Protein AF-A0A147HSR6-F1 (afdb_monomer)

Organism: NCBI:txid869719

Foldseek 3Di:
DDDPPLVVVLVCLLVCHDPLRPVDDDPCVVVCLVPDDPVVVVQNVCSVVSNRSVVSVVVVVVVVVVVVVVVVVVVVVVVVVVVVVVVVVVVVVVVVVVVVVVVVVVVVVVVVVVVVVVVVVVVVVVVVVVVVVVVVVVVVVVVVVVVVVVVVVVVCVVVVVVVVVVVVVVVVVVVVVVVVVVVVVVVVVVVVVVVVVVVVVVVVVVVVVVVVVVVVVVVVVVVVVVVVVVVVVVVVVVVVVVVVVVVVVVVVVD

InterPro domains:
  IPR027417 P-loop containing nucleoside triphosphate hydrolase [SSF52540] (20-239)

Solvent-accessible surface area (backbone atoms only — not comparable to full-atom values): 13728 Å² total; per-residue (Å²): 132,94,70,57,71,65,62,55,51,46,53,28,39,57,65,49,41,64,101,80,20,84,88,66,83,57,93,66,50,71,63,48,53,73,70,42,55,71,71,60,39,48,51,56,52,35,41,70,69,59,47,40,23,58,52,52,52,49,53,50,51,50,52,51,48,53,51,49,52,55,50,48,55,54,51,53,52,50,51,52,53,50,51,53,51,49,54,52,49,53,52,50,50,53,51,52,52,53,48,52,56,52,52,53,52,48,54,53,51,50,52,49,50,52,50,52,50,48,53,49,53,52,50,52,51,54,52,50,50,54,52,48,55,51,52,53,52,52,50,51,52,52,52,50,53,50,52,52,53,52,50,52,50,53,54,48,64,66,51,46,58,61,53,51,53,50,51,53,51,50,52,55,52,49,51,53,53,51,54,51,48,55,51,50,54,50,50,51,51,52,51,51,52,49,50,55,51,51,52,52,50,52,54,50,51,53,52,50,50,52,50,51,52,49,52,50,52,53,48,52,51,48,49,52,50,49,53,50,50,50,51,51,49,51,51,50,49,49,54,52,49,55,57,46,54,63,49,55,63,66,62,75,78,116

Sequence (254 aa):
RDVRARDVQILFADAATGARSPALVHQGKIGEIIQDKPEQRRRVLEDAAGAAGLHARRHEAELRLKAAETNLTRVEDVIGQLTGQMEGLKKQARQAIRYREVAAKVRKSEAMLFHLRWIGANADVNDAARTHDLAVREMADRTQHQAEAARIQAIRATELPALRDAEARAAAGLQRLTNAREMLDREEQRAKERVGELDRRLTQFAQDIAREQQQTSDADIALQRLDTEDAELKEEIKSRVEKRSGVDERVAEA

Mean predicted aligned error: 16.06 Å

pLDDT: mean 87.67, std 13.38, range [42.78, 98.62]

Secondary structure (DSSP, 8-state):
----HHHHHHHHHHTT-STT-TT---TTHHHHHHHS-HHHHHHHHHHHTT-HHHHHHHHHHHHHHHHHHHHHHHHHHHHHHHHHHHHHHHHHHHHHHHHHHHHHHHHHHHHHHHHHHHHHHHHHHHHHHHHHHHHHHHHHHHHHHHHHHHHHHHHHHHHHHHHHHHHHHHHHHHHHHHHHHHHHHHHHHHHHHHHHHHHHHHHHHHHHHHHHHHHHHHHHHHHHHHHHHHHHHHHHHHHHHHHHHHHHTTTTT-

Structure (mmCIF, N/CA/C/O backbone):
data_AF-A0A147HSR6-F1
#
_entry.id   AF-A0A147HSR6-F1
#
loop_
_atom_site.group_PDB
_atom_site.id
_atom_site.type_symbol
_atom_site.label_atom_id
_atom_site.label_alt_id
_atom_site.label_comp_id
_atom_site.label_asym_id
_atom_site.label_entity_id
_atom_site.label_seq_id
_atom_site.pdbx_PDB_ins_code
_atom_site.Cartn_x
_atom_site.Cartn_y
_atom_site.Cartn_z
_atom_site.occupancy
_atom_site.B_iso_or_equiv
_atom_site.auth_seq_id
_atom_site.auth_comp_id
_atom_site.auth_asym_id
_atom_site.auth_atom_id
_atom_site.pdbx_PDB_model_num
ATOM 1 N N . ARG A 1 1 ? 69.134 31.224 -70.462 1.00 56.09 1 ARG A N 1
ATOM 2 C CA . ARG A 1 1 ? 67.840 30.525 -70.641 1.00 56.09 1 ARG A CA 1
ATOM 3 C C . ARG A 1 1 ? 68.180 29.052 -70.676 1.00 56.09 1 ARG A C 1
ATOM 5 O O . ARG A 1 1 ? 68.924 28.665 -71.567 1.00 56.09 1 ARG A O 1
ATOM 12 N N . ASP A 1 2 ? 67.734 28.288 -69.688 1.00 73.00 2 ASP A N 1
ATOM 13 C CA . ASP A 1 2 ? 68.147 26.892 -69.564 1.00 73.00 2 ASP A CA 1
ATOM 14 C C . ASP A 1 2 ? 67.402 26.051 -70.594 1.00 73.00 2 ASP A C 1
ATOM 16 O O . ASP A 1 2 ? 66.174 26.089 -70.684 1.00 73.00 2 ASP A O 1
ATOM 20 N N . VAL A 1 3 ? 68.167 25.347 -71.421 1.00 76.44 3 VAL A N 1
ATOM 21 C CA . VAL A 1 3 ? 67.647 24.467 -72.466 1.00 76.44 3 VAL A CA 1
ATOM 22 C C . VAL A 1 3 ? 67.946 23.042 -72.038 1.00 76.44 3 VAL A C 1
ATOM 24 O O . VAL A 1 3 ? 69.049 22.741 -71.577 1.00 76.44 3 VAL A O 1
ATOM 27 N N . ARG A 1 4 ? 66.961 22.148 -72.160 1.00 81.25 4 ARG A N 1
ATOM 28 C CA . ARG A 1 4 ? 67.170 20.749 -71.788 1.00 81.25 4 ARG A CA 1
ATOM 29 C C . ARG A 1 4 ? 68.214 20.166 -72.732 1.00 81.25 4 ARG A C 1
ATOM 31 O O . ARG A 1 4 ? 68.111 20.332 -73.945 1.00 81.25 4 ARG A O 1
ATOM 38 N N . ALA A 1 5 ? 69.172 19.421 -72.187 1.00 79.06 5 ALA A N 1
ATOM 39 C CA . ALA A 1 5 ? 70.224 18.775 -72.977 1.00 79.06 5 ALA A CA 1
ATOM 40 C C . ALA A 1 5 ? 69.661 17.942 -74.148 1.00 79.06 5 ALA A C 1
ATOM 42 O O . ALA A 1 5 ? 70.271 17.864 -75.208 1.00 79.06 5 ALA A O 1
ATOM 43 N N . ARG A 1 6 ? 68.458 17.379 -73.978 1.00 74.38 6 ARG A N 1
ATOM 44 C CA . ARG A 1 6 ? 67.733 16.634 -75.016 1.00 74.38 6 ARG A CA 1
ATOM 45 C C . ARG A 1 6 ? 67.252 17.505 -76.178 1.00 74.38 6 ARG A C 1
ATOM 47 O O . ARG A 1 6 ? 67.386 17.092 -77.321 1.00 74.38 6 ARG A O 1
ATOM 54 N N . ASP A 1 7 ? 66.751 18.708 -75.902 1.00 77.69 7 ASP A N 1
ATOM 55 C CA . ASP A 1 7 ? 66.295 19.629 -76.952 1.00 77.69 7 ASP A CA 1
ATOM 56 C C . ASP A 1 7 ? 67.493 20.102 -77.802 1.00 77.69 7 ASP A C 1
ATOM 58 O O . ASP A 1 7 ? 67.392 20.221 -79.020 1.00 77.69 7 ASP A O 1
ATOM 62 N N . VAL A 1 8 ? 68.660 20.285 -77.168 1.00 80.19 8 VAL A N 1
ATOM 63 C CA . VAL A 1 8 ? 69.928 20.605 -77.849 1.00 80.19 8 VAL A CA 1
ATOM 64 C C . VAL A 1 8 ? 70.413 19.433 -78.711 1.00 80.19 8 VAL A C 1
ATOM 66 O O . VAL A 1 8 ? 70.855 19.638 -79.837 1.00 80.19 8 VAL A O 1
ATOM 69 N N . GLN A 1 9 ? 70.300 18.195 -78.222 1.00 75.81 9 GLN A N 1
ATOM 70 C CA . GLN A 1 9 ? 70.669 16.994 -78.983 1.00 75.81 9 GLN A CA 1
ATOM 71 C C . GLN A 1 9 ? 69.808 16.798 -80.239 1.00 75.81 9 GLN A C 1
ATOM 73 O O . GLN A 1 9 ? 70.344 16.433 -81.282 1.00 75.81 9 GLN A O 1
ATOM 78 N N . ILE A 1 10 ? 68.502 17.067 -80.159 1.00 75.19 10 ILE A N 1
ATOM 79 C CA . ILE A 1 10 ? 67.591 16.976 -81.312 1.00 75.19 10 ILE A CA 1
ATOM 80 C C . ILE A 1 10 ? 67.936 18.043 -82.356 1.00 75.19 10 ILE A C 1
ATOM 82 O O . ILE A 1 10 ? 68.005 17.731 -83.540 1.00 75.19 10 ILE A O 1
ATOM 86 N N . LEU A 1 11 ? 68.241 19.270 -81.920 1.00 78.69 11 LEU A N 1
ATOM 87 C CA . LEU A 1 11 ? 68.659 20.356 -82.812 1.00 78.69 11 LEU A CA 1
ATOM 88 C C . LEU A 1 11 ? 69.922 19.998 -83.613 1.00 78.69 11 LEU A C 1
ATOM 90 O O . LEU A 1 11 ? 69.987 20.245 -84.815 1.00 78.69 11 LEU A O 1
ATOM 94 N N . PHE A 1 12 ? 70.917 19.397 -82.958 1.00 76.31 12 PHE A N 1
ATOM 95 C CA . PHE A 1 12 ? 72.144 18.938 -83.613 1.00 76.31 12 PHE A CA 1
ATOM 96 C C . PHE A 1 12 ? 71.901 17.752 -84.560 1.00 76.31 12 PHE A C 1
ATOM 98 O O . PHE A 1 12 ? 72.472 17.716 -85.650 1.00 76.31 12 PHE A O 1
ATOM 105 N N . ALA A 1 13 ? 70.999 16.832 -84.199 1.00 74.62 13 ALA A N 1
ATOM 106 C CA . ALA A 1 13 ? 70.580 15.738 -85.076 1.00 74.62 13 ALA A CA 1
ATOM 107 C C . ALA A 1 13 ? 69.861 16.240 -86.344 1.00 74.62 13 ALA A C 1
ATOM 109 O O . ALA A 1 13 ? 70.106 15.713 -87.426 1.00 74.62 13 ALA A O 1
ATOM 110 N N . ASP A 1 14 ? 69.028 17.282 -86.237 1.00 72.62 14 ASP A N 1
ATOM 111 C CA . ASP A 1 14 ? 68.377 17.928 -87.389 1.00 72.62 14 ASP A CA 1
ATOM 112 C C . ASP A 1 14 ? 69.380 18.681 -88.276 1.00 72.62 14 ASP A C 1
ATOM 114 O O . ASP A 1 14 ? 69.246 18.709 -89.497 1.00 72.62 14 ASP A O 1
ATOM 118 N N . ALA A 1 15 ? 70.407 19.278 -87.669 1.00 74.06 15 ALA A N 1
ATOM 119 C CA . ALA A 1 15 ? 71.472 19.978 -88.378 1.00 74.06 15 ALA A CA 1
ATOM 120 C C . ALA A 1 15 ? 72.575 19.041 -88.915 1.00 74.06 15 ALA A C 1
ATOM 122 O O . ALA A 1 15 ? 73.590 19.543 -89.393 1.00 74.06 15 ALA A O 1
ATOM 123 N N . ALA A 1 16 ? 72.422 17.712 -88.796 1.00 67.88 16 ALA A N 1
ATOM 124 C CA . ALA A 1 16 ? 73.416 16.688 -89.162 1.00 67.88 16 ALA A CA 1
ATOM 125 C C . ALA A 1 16 ? 74.836 16.932 -88.587 1.00 67.88 16 ALA A C 1
ATOM 127 O O . ALA A 1 16 ? 75.852 16.483 -89.131 1.00 67.88 16 ALA A O 1
ATOM 128 N N . THR A 1 17 ? 74.926 17.651 -87.464 1.00 69.56 17 THR A N 1
ATOM 129 C CA . THR A 1 17 ? 76.177 18.119 -86.846 1.00 69.56 17 THR A CA 1
ATOM 130 C C . THR A 1 17 ? 76.266 17.665 -85.389 1.00 69.56 17 THR A C 1
ATOM 132 O O . THR A 1 17 ? 75.267 17.325 -84.768 1.00 69.56 17 THR A O 1
ATOM 135 N N . GLY A 1 18 ? 77.476 17.599 -84.824 1.00 70.88 18 GLY A N 1
ATOM 136 C CA . GLY A 1 18 ? 77.709 17.161 -83.441 1.00 70.88 18 GLY A CA 1
ATOM 137 C C . GLY A 1 18 ? 78.651 15.961 -83.328 1.00 70.88 18 GLY A C 1
ATOM 138 O O . GLY A 1 18 ? 79.286 15.559 -84.297 1.00 70.88 18 GLY A O 1
ATOM 139 N N . ALA A 1 19 ? 78.743 15.373 -82.131 1.00 66.25 19 ALA A N 1
ATOM 140 C CA . ALA A 1 19 ? 79.765 14.372 -81.785 1.00 66.25 19 ALA A CA 1
ATOM 141 C C . ALA A 1 19 ? 79.716 13.063 -82.603 1.00 66.25 19 ALA A C 1
ATOM 143 O O . ALA A 1 19 ? 80.662 12.284 -82.558 1.00 66.25 19 ALA A O 1
ATOM 144 N N . ARG A 1 20 ? 78.618 12.806 -83.327 1.00 64.56 20 ARG A N 1
ATOM 145 C CA . ARG A 1 20 ? 78.444 11.644 -84.218 1.00 64.56 20 ARG A CA 1
ATOM 146 C C . ARG A 1 20 ? 78.229 12.039 -85.683 1.00 64.56 20 ARG A C 1
ATOM 148 O O . ARG A 1 20 ? 77.747 11.228 -86.462 1.00 64.56 20 ARG A O 1
ATOM 155 N N . SER A 1 21 ? 78.552 13.279 -86.055 1.00 68.12 21 SER A N 1
ATOM 156 C CA . SER A 1 21 ? 78.376 13.754 -87.428 1.00 68.12 21 SER A CA 1
ATOM 157 C C . SER A 1 21 ? 79.245 12.945 -88.402 1.00 68.12 21 SER A C 1
ATOM 159 O O . SER A 1 21 ? 80.432 12.752 -88.123 1.00 68.12 21 SER A O 1
ATOM 161 N N . PRO A 1 22 ? 78.715 12.531 -89.568 1.00 66.25 22 PRO A N 1
ATOM 162 C CA . PRO A 1 22 ? 79.493 11.832 -90.594 1.00 66.25 22 PRO A CA 1
ATOM 163 C C . PRO A 1 22 ? 80.639 12.686 -91.167 1.00 66.25 22 PRO A C 1
ATOM 165 O O . PRO A 1 22 ? 81.543 12.147 -91.799 1.00 66.25 22 PRO A O 1
ATOM 168 N N . ALA A 1 23 ? 80.634 14.001 -90.915 1.00 68.12 23 ALA A N 1
ATOM 169 C CA . ALA A 1 23 ? 81.707 14.917 -91.293 1.00 68.12 23 ALA A CA 1
ATOM 170 C C . ALA A 1 23 ? 82.969 14.809 -90.406 1.00 68.12 23 ALA A C 1
ATOM 172 O O . ALA A 1 23 ? 84.013 15.346 -90.771 1.00 68.12 23 ALA A O 1
ATOM 173 N N . LEU A 1 24 ? 82.904 14.129 -89.252 1.00 68.81 24 LEU A N 1
ATOM 174 C CA . LEU A 1 24 ? 84.036 13.943 -88.337 1.00 68.81 24 LEU A CA 1
ATOM 175 C C . LEU A 1 24 ? 84.591 12.518 -88.457 1.00 68.81 24 LEU A C 1
ATOM 177 O O . LEU A 1 24 ? 84.022 11.563 -87.931 1.00 68.81 24 LEU A O 1
ATOM 181 N N . VAL A 1 25 ? 85.732 12.374 -89.135 1.00 68.44 25 VAL A N 1
ATOM 182 C CA . VAL A 1 25 ? 86.394 11.078 -89.352 1.00 68.44 25 VAL A CA 1
ATOM 183 C C . VAL A 1 25 ? 87.643 10.982 -88.481 1.00 68.44 25 VAL A C 1
ATOM 185 O O . VAL A 1 25 ? 88.653 11.627 -88.745 1.00 68.44 25 VAL A O 1
ATOM 188 N N . HIS A 1 26 ? 87.584 10.154 -87.442 1.00 75.31 26 HIS A N 1
ATOM 189 C CA . HIS A 1 26 ? 88.743 9.796 -86.621 1.00 75.31 26 HIS A CA 1
ATOM 190 C C . HIS A 1 26 ? 89.403 8.500 -87.127 1.00 75.31 26 HIS A C 1
ATOM 192 O O . HIS A 1 26 ? 88.779 7.680 -87.808 1.00 75.31 26 HIS A O 1
ATOM 198 N N . GLN A 1 27 ? 90.693 8.317 -86.832 1.00 77.50 27 GLN A N 1
ATOM 199 C CA . GLN A 1 27 ? 91.485 7.197 -87.350 1.00 77.50 27 GLN A CA 1
ATOM 200 C C . GLN A 1 27 ? 90.854 5.845 -86.962 1.00 77.50 27 GLN A C 1
ATOM 202 O O . GLN A 1 27 ? 90.537 5.613 -85.801 1.00 77.50 27 GLN A O 1
ATOM 207 N N . GLY A 1 28 ? 90.639 4.967 -87.949 1.00 73.31 28 GLY A N 1
ATOM 208 C CA . GLY A 1 28 ? 89.993 3.657 -87.760 1.00 73.31 28 GLY A CA 1
ATOM 209 C C . GLY A 1 28 ? 88.468 3.630 -87.956 1.00 73.31 28 GLY A C 1
ATOM 210 O O . GLY A 1 28 ? 87.891 2.545 -88.013 1.00 73.31 28 GLY A O 1
ATOM 211 N N . LYS A 1 29 ? 87.809 4.783 -88.152 1.00 74.69 29 LYS A N 1
ATOM 212 C CA . LYS A 1 29 ? 86.338 4.874 -88.233 1.00 74.69 29 LYS A CA 1
ATOM 213 C C . LYS A 1 29 ? 85.704 4.094 -89.394 1.00 74.69 29 LYS A C 1
ATOM 215 O O . LYS A 1 29 ? 84.630 3.524 -89.244 1.00 74.69 29 LYS A O 1
ATOM 220 N N . ILE A 1 30 ? 86.369 4.033 -90.548 1.00 71.56 30 ILE A N 1
ATOM 221 C CA . ILE A 1 30 ? 85.849 3.311 -91.723 1.00 71.56 30 ILE A CA 1
ATOM 222 C C . ILE A 1 30 ? 85.832 1.793 -91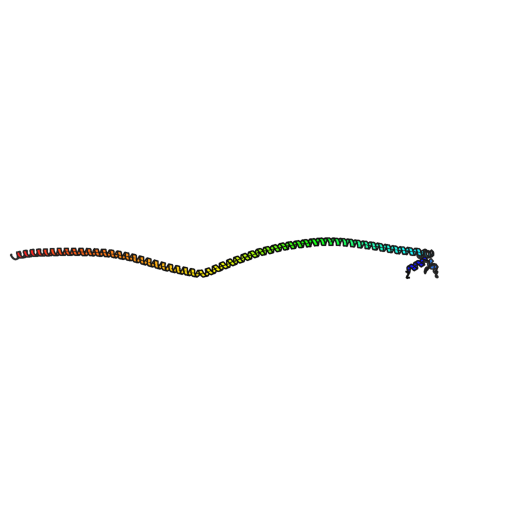.471 1.00 71.56 30 ILE A C 1
ATOM 224 O O . ILE A 1 30 ? 84.866 1.123 -91.830 1.00 71.56 30 ILE A O 1
ATOM 228 N N . GLY A 1 31 ? 86.865 1.255 -90.811 1.00 76.62 31 GLY A N 1
ATOM 229 C CA . GLY A 1 31 ? 86.928 -0.166 -90.449 1.00 76.62 31 GLY A CA 1
ATOM 230 C C . GLY A 1 31 ? 85.865 -0.557 -89.419 1.00 76.62 31 GLY A C 1
ATOM 231 O O . GLY A 1 31 ? 85.254 -1.615 -89.545 1.00 76.62 31 GLY A O 1
ATOM 232 N N . GLU A 1 32 ? 85.591 0.334 -88.462 1.00 75.69 32 GLU A N 1
ATOM 233 C CA . GLU A 1 32 ? 84.539 0.177 -87.449 1.00 75.69 32 GLU A CA 1
ATOM 234 C 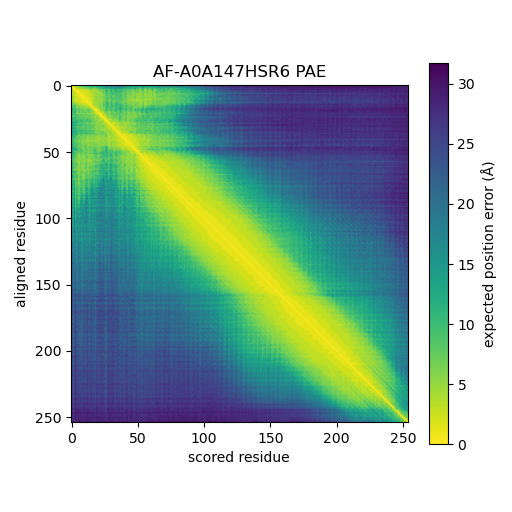C . GLU A 1 32 ? 83.144 0.073 -88.096 1.00 75.69 32 GLU A C 1
ATOM 236 O O . GLU A 1 32 ? 82.436 -0.902 -87.870 1.00 75.69 32 GLU A O 1
ATOM 241 N N . ILE A 1 33 ? 82.790 0.976 -89.021 1.00 74.06 33 ILE A N 1
ATOM 242 C CA . ILE A 1 33 ? 81.481 0.960 -89.713 1.00 74.06 33 ILE A CA 1
ATOM 243 C C . ILE A 1 33 ? 81.274 -0.329 -90.536 1.00 74.06 33 ILE A C 1
ATOM 245 O O . ILE A 1 33 ? 80.151 -0.822 -90.674 1.00 74.06 33 ILE A O 1
ATOM 249 N N . ILE A 1 34 ? 82.351 -0.894 -91.096 1.00 76.38 34 ILE A N 1
ATOM 250 C CA . ILE A 1 34 ? 82.303 -2.134 -91.890 1.00 76.38 34 ILE A CA 1
ATOM 251 C C . ILE A 1 34 ? 82.120 -3.373 -91.003 1.00 76.38 34 ILE A C 1
ATOM 253 O O . ILE A 1 34 ? 81.535 -4.357 -91.465 1.00 76.38 34 ILE A O 1
ATOM 257 N N . GLN A 1 35 ? 82.574 -3.334 -89.751 1.00 78.38 35 GLN A N 1
ATOM 258 C CA . GLN A 1 35 ? 82.419 -4.423 -88.779 1.00 78.38 35 GLN A CA 1
ATOM 259 C C . GLN A 1 35 ? 81.185 -4.258 -87.878 1.00 78.38 35 GLN A C 1
ATOM 261 O O . GLN A 1 35 ? 80.736 -5.231 -87.272 1.00 78.38 35 GLN A O 1
ATOM 266 N N . ASP A 1 36 ? 80.599 -3.060 -87.837 1.00 83.50 36 ASP A N 1
ATOM 267 C CA . ASP A 1 36 ? 79.409 -2.753 -87.054 1.00 83.50 36 ASP A CA 1
ATOM 268 C C . ASP A 1 36 ? 78.210 -3.613 -87.455 1.00 83.50 36 ASP A C 1
ATOM 270 O O . ASP A 1 36 ? 77.983 -3.942 -88.633 1.00 83.50 36 ASP A O 1
ATOM 274 N N . LYS A 1 37 ? 77.381 -3.917 -86.450 1.00 84.75 37 LYS A N 1
ATOM 275 C CA . LYS A 1 37 ? 76.125 -4.640 -86.649 1.00 84.75 37 LYS A CA 1
ATOM 276 C C . LYS A 1 37 ? 75.240 -3.878 -87.647 1.00 84.75 37 LYS A C 1
ATOM 278 O O . LYS A 1 37 ? 75.238 -2.644 -87.637 1.00 84.75 37 LYS A O 1
ATOM 283 N N . PRO A 1 38 ? 74.427 -4.575 -88.462 1.00 82.12 38 PRO A N 1
ATOM 284 C CA . PRO A 1 38 ? 73.564 -3.940 -89.462 1.00 82.12 38 PRO A CA 1
ATOM 285 C C . PRO A 1 38 ? 72.713 -2.777 -88.924 1.00 82.12 38 PRO A C 1
ATOM 287 O O . PRO A 1 38 ? 72.552 -1.769 -89.604 1.00 82.12 38 PRO A O 1
ATOM 290 N N . GLU A 1 39 ? 72.223 -2.870 -87.684 1.00 81.69 39 GLU A N 1
ATOM 291 C CA . GLU A 1 39 ? 71.458 -1.804 -87.018 1.00 81.69 39 GLU A CA 1
ATOM 292 C C . GLU A 1 39 ? 72.280 -0.537 -86.745 1.00 81.69 39 GLU A C 1
ATOM 294 O O . GLU A 1 39 ? 71.782 0.575 -86.903 1.00 81.69 39 GLU A O 1
ATOM 299 N N . GLN A 1 40 ? 73.542 -0.691 -86.337 1.00 79.31 40 GLN A N 1
ATOM 300 C CA . GLN A 1 40 ? 74.450 0.427 -86.065 1.00 79.31 40 GLN A CA 1
ATOM 301 C C . GLN A 1 40 ? 74.886 1.093 -87.370 1.00 79.31 40 GLN A C 1
ATOM 303 O O . GLN A 1 40 ? 74.866 2.317 -87.474 1.00 79.31 40 GLN A O 1
ATOM 308 N N . ARG A 1 41 ? 75.159 0.287 -88.401 1.00 77.75 41 ARG A N 1
ATOM 309 C CA . ARG A 1 41 ? 75.473 0.770 -89.750 1.00 77.75 41 ARG A CA 1
ATOM 310 C C . ARG A 1 41 ? 74.308 1.530 -90.385 1.00 77.75 41 ARG A C 1
ATOM 312 O O . ARG A 1 41 ? 74.525 2.564 -91.007 1.00 77.75 41 ARG A O 1
ATOM 319 N N . ARG A 1 42 ? 73.072 1.051 -90.196 1.00 80.50 42 ARG A N 1
ATOM 320 C CA . ARG A 1 42 ? 71.854 1.732 -90.661 1.00 80.50 42 ARG A CA 1
ATOM 321 C C . ARG A 1 42 ? 71.727 3.133 -90.057 1.00 80.50 42 ARG A C 1
ATOM 323 O O . ARG A 1 42 ? 71.468 4.064 -90.806 1.00 80.50 42 ARG A O 1
ATOM 330 N N . ARG A 1 43 ? 71.991 3.298 -88.755 1.00 75.00 43 ARG A N 1
ATOM 331 C CA . ARG A 1 43 ? 71.953 4.617 -88.092 1.00 75.00 43 ARG A CA 1
ATOM 332 C C . ARG A 1 43 ? 72.922 5.617 -88.728 1.00 75.00 43 ARG A C 1
ATOM 334 O O . ARG A 1 43 ? 72.535 6.744 -88.986 1.00 75.00 43 ARG A O 1
ATOM 341 N N . VAL A 1 44 ? 74.143 5.189 -89.062 1.00 75.38 44 VAL A N 1
ATOM 342 C CA . VAL A 1 44 ? 75.139 6.052 -89.731 1.00 75.38 44 VAL A CA 1
ATOM 343 C C . VAL A 1 44 ? 74.676 6.483 -91.131 1.00 75.38 44 VAL A C 1
ATOM 345 O O . VAL A 1 44 ? 74.895 7.624 -91.534 1.00 75.38 44 VAL A O 1
ATOM 348 N N . LEU A 1 45 ? 74.017 5.589 -91.874 1.00 77.12 45 LEU A N 1
ATOM 349 C CA . LEU A 1 45 ? 73.454 5.902 -93.193 1.00 77.12 45 LEU A CA 1
ATOM 350 C C . LEU A 1 45 ? 72.238 6.839 -93.100 1.00 77.12 45 LEU A C 1
ATOM 352 O O . LEU A 1 45 ? 72.096 7.739 -93.923 1.00 77.12 45 LEU A O 1
ATOM 356 N N . GLU A 1 46 ? 71.382 6.657 -92.095 1.00 76.50 46 GLU A N 1
ATOM 357 C CA . GLU A 1 46 ? 70.224 7.522 -91.817 1.00 76.50 46 GLU A CA 1
ATOM 358 C C . GLU A 1 46 ? 70.645 8.932 -91.362 1.00 76.50 46 GLU A C 1
ATOM 360 O O . GLU A 1 46 ? 70.018 9.919 -91.761 1.00 76.50 46 GLU A O 1
ATOM 365 N N . ASP A 1 47 ? 71.737 9.033 -90.595 1.00 73.31 47 ASP A N 1
ATOM 366 C CA . ASP A 1 47 ? 72.382 10.294 -90.205 1.00 73.31 47 ASP A CA 1
ATOM 367 C C . ASP A 1 47 ? 72.936 11.034 -91.436 1.00 73.31 47 ASP A C 1
ATOM 369 O O . ASP A 1 47 ? 72.721 12.236 -91.590 1.00 73.31 47 ASP A O 1
ATOM 373 N N . ALA A 1 48 ? 73.592 10.318 -92.357 1.00 71.38 48 ALA A N 1
ATOM 374 C CA . ALA A 1 48 ? 74.119 10.891 -93.600 1.00 71.38 48 ALA A CA 1
ATOM 375 C C . ALA A 1 48 ? 73.019 11.317 -94.592 1.00 71.38 48 ALA A C 1
ATOM 377 O O . ALA A 1 48 ? 73.213 12.260 -95.357 1.00 71.38 48 ALA A O 1
ATOM 378 N N . ALA A 1 49 ? 71.858 10.655 -94.566 1.00 74.50 49 ALA A N 1
ATOM 379 C CA . ALA A 1 49 ? 70.691 10.998 -95.379 1.00 74.50 49 ALA A CA 1
ATOM 380 C C . ALA A 1 49 ? 69.855 12.162 -94.804 1.00 74.50 49 ALA A C 1
ATOM 382 O O . ALA A 1 49 ? 68.842 12.535 -95.395 1.00 74.50 49 ALA A O 1
ATOM 383 N N . GLY A 1 50 ? 70.235 12.718 -93.645 1.00 71.25 50 GLY A N 1
ATOM 384 C CA . GLY A 1 50 ? 69.499 13.799 -92.979 1.00 71.25 50 GLY A CA 1
ATOM 385 C C . GLY A 1 50 ? 68.150 13.372 -92.383 1.00 71.25 50 GLY A C 1
ATOM 386 O O . GLY A 1 50 ? 67.348 14.223 -92.005 1.00 71.25 50 GLY A O 1
ATOM 387 N N . ALA A 1 51 ? 67.877 12.066 -92.284 1.00 75.19 51 ALA A N 1
ATOM 388 C CA . ALA A 1 51 ? 66.611 11.531 -91.773 1.00 75.19 51 ALA A CA 1
ATOM 389 C C . ALA A 1 51 ? 66.617 11.309 -90.246 1.00 75.19 51 ALA A C 1
ATOM 391 O O . ALA A 1 51 ? 65.562 11.135 -89.631 1.00 75.19 51 ALA A O 1
ATOM 392 N N . ALA A 1 52 ? 67.790 11.336 -89.612 1.00 73.81 52 ALA A N 1
ATOM 393 C CA . ALA A 1 52 ? 67.974 11.041 -88.192 1.00 73.81 52 ALA A CA 1
ATOM 394 C C . ALA A 1 52 ? 67.183 11.945 -87.236 1.00 73.81 52 ALA A C 1
ATOM 396 O O . ALA A 1 52 ? 66.580 11.458 -86.277 1.00 73.81 52 ALA A O 1
ATOM 397 N N . GLY A 1 53 ? 67.121 13.249 -87.521 1.00 74.62 53 GLY A N 1
ATOM 398 C CA . GLY A 1 53 ? 66.330 14.206 -86.747 1.00 74.62 53 GLY A CA 1
ATOM 399 C C . GLY A 1 53 ? 64.822 13.917 -86.791 1.00 74.62 53 GLY A C 1
ATOM 400 O O . GLY A 1 53 ? 64.147 13.915 -85.756 1.00 74.62 53 GLY A O 1
ATOM 401 N N . LEU A 1 54 ? 64.300 13.532 -87.964 1.00 80.94 54 LEU A N 1
ATOM 402 C CA . LEU A 1 54 ? 62.902 13.116 -88.136 1.00 80.94 54 LEU A CA 1
ATOM 403 C C . LEU A 1 54 ? 62.592 11.834 -87.347 1.00 80.94 54 LEU A C 1
ATOM 405 O O . LEU A 1 54 ? 61.568 11.766 -86.663 1.00 80.94 54 LEU A O 1
ATOM 409 N N . HIS A 1 55 ? 63.481 10.838 -87.396 1.00 80.19 55 HIS A N 1
ATOM 410 C CA . HIS A 1 55 ? 63.339 9.602 -86.621 1.00 80.19 55 HIS A CA 1
ATOM 411 C C . HIS A 1 55 ? 63.388 9.857 -85.107 1.00 80.19 55 HIS A C 1
ATOM 413 O O . HIS A 1 55 ? 62.566 9.303 -84.373 1.00 80.19 55 HIS A O 1
ATOM 419 N N . ALA A 1 56 ? 64.281 10.733 -84.636 1.00 79.62 56 ALA A N 1
ATOM 420 C CA . ALA A 1 56 ? 64.376 11.113 -83.228 1.00 79.62 56 ALA A CA 1
ATOM 421 C C . ALA A 1 56 ? 63.111 11.839 -82.732 1.00 79.62 56 ALA A C 1
ATOM 423 O O . ALA A 1 56 ? 62.562 11.469 -81.692 1.00 79.62 56 ALA A O 1
ATOM 424 N N . ARG A 1 57 ? 62.592 12.810 -83.500 1.00 81.38 57 ARG A N 1
ATOM 425 C CA . ARG A 1 57 ? 61.335 13.518 -83.186 1.00 81.38 57 ARG A CA 1
ATOM 426 C C . ARG A 1 57 ? 60.130 12.578 -83.190 1.00 81.38 57 ARG A C 1
ATOM 428 O O . ARG A 1 57 ? 59.291 12.665 -82.295 1.00 81.38 57 ARG A O 1
ATOM 435 N N . ARG A 1 58 ? 60.048 11.657 -84.160 1.00 87.12 58 ARG A N 1
ATOM 436 C CA . ARG A 1 58 ? 58.991 10.635 -84.215 1.00 87.12 58 ARG A CA 1
ATOM 437 C C . ARG A 1 58 ? 59.036 9.729 -82.987 1.00 87.12 58 ARG A C 1
ATOM 439 O O . ARG A 1 58 ? 58.007 9.534 -82.349 1.00 87.12 58 ARG A O 1
ATOM 446 N N . HIS A 1 59 ? 60.210 9.214 -82.630 1.00 85.69 59 HIS A N 1
ATOM 447 C CA . HIS A 1 59 ? 60.365 8.356 -81.458 1.00 85.69 59 HIS A CA 1
ATOM 448 C C . HIS A 1 59 ? 60.010 9.089 -80.155 1.00 85.69 59 HIS A C 1
ATOM 450 O O . HIS A 1 59 ? 59.362 8.521 -79.277 1.00 85.69 59 HIS A O 1
ATOM 456 N N . GLU A 1 60 ? 60.373 10.368 -80.030 1.00 84.88 60 GLU A N 1
ATOM 457 C CA . GLU A 1 60 ? 59.986 11.179 -78.876 1.00 84.88 60 GLU A CA 1
ATOM 458 C C . GLU A 1 60 ? 58.472 11.428 -78.822 1.00 84.88 60 GLU A C 1
ATOM 460 O O . GLU A 1 60 ? 57.871 11.310 -77.753 1.00 84.88 60 GLU A O 1
ATOM 465 N N . ALA A 1 61 ? 57.840 11.741 -79.956 1.00 88.00 61 ALA A N 1
ATOM 466 C CA . ALA A 1 61 ? 56.391 11.892 -80.037 1.00 88.00 61 ALA A CA 1
ATOM 467 C C . ALA A 1 61 ? 55.671 10.586 -79.663 1.00 88.00 61 ALA A C 1
ATOM 469 O O . ALA A 1 61 ? 54.720 10.626 -78.889 1.00 88.00 61 ALA A O 1
ATOM 470 N N . GLU A 1 62 ? 56.168 9.433 -80.123 1.00 91.19 62 GLU A N 1
ATOM 471 C CA . GLU A 1 62 ? 55.661 8.108 -79.744 1.00 91.19 62 GLU A CA 1
ATOM 472 C C . GLU A 1 62 ? 55.835 7.833 -78.240 1.00 91.19 62 GLU A C 1
ATOM 474 O O . GLU A 1 62 ? 54.915 7.330 -77.599 1.00 91.19 62 GLU A O 1
ATOM 479 N N . LEU A 1 63 ? 56.978 8.190 -77.643 1.00 91.38 63 LEU A N 1
ATOM 480 C CA . LEU A 1 6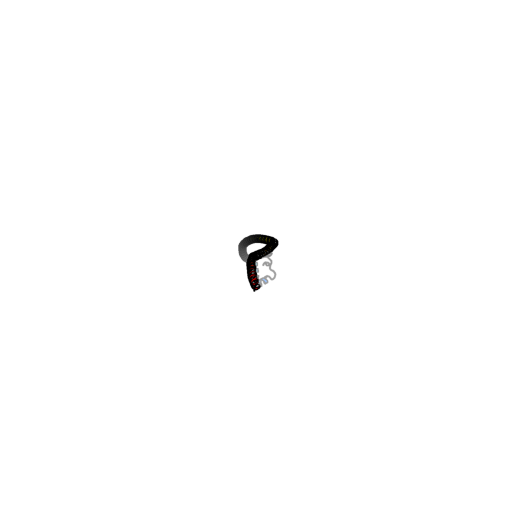3 ? 57.197 8.066 -76.196 1.00 91.38 63 LEU A CA 1
ATOM 481 C C . LEU A 1 63 ? 56.250 8.965 -75.392 1.00 91.38 63 LEU A C 1
ATOM 483 O O . LEU A 1 63 ? 55.692 8.525 -74.386 1.00 91.38 63 LEU A O 1
ATOM 487 N N . ARG A 1 64 ? 56.049 10.214 -75.828 1.00 90.12 64 ARG A N 1
ATOM 488 C CA . ARG A 1 64 ? 55.112 11.151 -75.190 1.00 90.12 64 ARG A CA 1
ATOM 489 C C . ARG A 1 64 ? 53.665 10.682 -75.336 1.00 90.12 64 ARG A C 1
ATOM 491 O O . ARG A 1 64 ? 52.920 10.773 -74.366 1.00 90.12 64 ARG A O 1
ATOM 498 N N . LEU A 1 65 ? 53.290 10.151 -76.501 1.00 94.25 65 LEU A N 1
ATOM 499 C CA . LEU A 1 65 ? 51.963 9.590 -76.749 1.00 94.25 65 LEU A CA 1
ATOM 500 C C . LEU A 1 65 ? 51.708 8.380 -75.846 1.00 94.25 65 LEU A C 1
ATOM 502 O O . LEU A 1 65 ? 50.728 8.382 -75.113 1.00 94.25 65 LEU A O 1
ATOM 506 N N . LYS A 1 66 ? 52.641 7.421 -75.784 1.00 93.75 66 LYS A N 1
ATOM 507 C CA . LYS A 1 66 ? 52.543 6.261 -74.881 1.00 93.75 66 LYS A CA 1
ATOM 508 C C . LYS A 1 66 ? 52.445 6.664 -73.409 1.00 93.75 66 LYS A C 1
ATOM 510 O O . LYS A 1 66 ? 51.686 6.068 -72.646 1.00 93.75 66 LYS A O 1
ATOM 515 N N . ALA A 1 67 ? 53.200 7.683 -72.991 1.00 94.19 67 ALA A N 1
ATOM 516 C CA . ALA A 1 67 ? 53.107 8.215 -71.634 1.00 94.19 67 ALA A CA 1
ATOM 517 C C . ALA A 1 67 ? 51.738 8.867 -71.366 1.00 94.19 67 ALA A C 1
ATOM 519 O O . ALA A 1 67 ? 51.181 8.697 -70.282 1.00 94.19 67 ALA A O 1
ATOM 520 N N . ALA A 1 68 ? 51.181 9.590 -72.342 1.00 94.69 68 ALA A N 1
ATOM 521 C CA . ALA A 1 68 ? 49.847 10.176 -72.249 1.00 94.69 68 ALA A CA 1
ATOM 522 C C . ALA A 1 68 ? 48.746 9.104 -72.199 1.00 94.69 68 ALA A C 1
ATOM 524 O O . ALA A 1 68 ? 47.869 9.199 -71.347 1.00 94.69 68 ALA A O 1
ATOM 525 N N . GLU A 1 69 ? 48.833 8.065 -73.031 1.00 95.12 69 GLU A N 1
ATOM 526 C CA . GLU A 1 69 ? 47.926 6.908 -73.016 1.00 95.12 69 GLU A CA 1
ATOM 527 C C . GLU A 1 69 ? 47.957 6.202 -71.656 1.00 95.12 69 GLU A C 1
ATOM 529 O O . GLU A 1 69 ? 46.916 6.005 -71.040 1.00 95.12 69 GLU A O 1
ATOM 534 N N . THR A 1 70 ? 49.154 5.927 -71.123 1.00 95.62 70 THR A N 1
ATOM 535 C CA . THR A 1 70 ? 49.311 5.311 -69.792 1.00 95.62 70 THR A CA 1
ATOM 536 C C . THR A 1 70 ? 48.688 6.176 -68.692 1.00 95.62 70 THR A C 1
ATOM 538 O O . THR A 1 70 ? 48.024 5.675 -67.783 1.00 95.62 70 THR A O 1
ATOM 541 N N . ASN A 1 71 ? 48.882 7.496 -68.765 1.00 95.06 71 ASN A N 1
ATOM 542 C CA . ASN A 1 71 ? 48.269 8.427 -67.823 1.00 95.06 71 ASN A CA 1
ATOM 543 C C . ASN A 1 71 ? 46.743 8.463 -67.952 1.00 95.06 71 ASN A C 1
ATOM 545 O O . ASN A 1 71 ? 46.073 8.560 -66.925 1.00 95.06 71 ASN A O 1
ATOM 549 N N . LEU A 1 72 ? 46.201 8.377 -69.170 1.00 95.94 72 LEU A N 1
ATOM 550 C CA . LEU A 1 72 ? 44.760 8.341 -69.409 1.00 95.94 72 LEU A CA 1
ATOM 551 C C . LEU A 1 72 ? 44.140 7.085 -68.795 1.00 95.94 72 LEU A C 1
ATOM 553 O O . LEU A 1 72 ? 43.197 7.211 -68.021 1.00 95.94 72 LEU A O 1
ATOM 557 N N . THR A 1 73 ? 44.734 5.910 -69.024 1.00 95.50 73 THR A N 1
ATOM 558 C CA . THR A 1 73 ? 44.289 4.654 -68.399 1.00 95.50 73 THR A CA 1
ATOM 559 C C . THR A 1 73 ? 44.295 4.757 -66.874 1.00 95.50 73 THR A C 1
ATOM 561 O O . THR A 1 73 ? 43.324 4.400 -66.215 1.00 95.50 73 THR A O 1
ATOM 564 N N . ARG A 1 74 ? 45.343 5.351 -66.286 1.00 96.12 74 ARG A N 1
ATOM 565 C CA . ARG A 1 74 ? 45.395 5.578 -64.833 1.00 96.12 74 ARG A CA 1
ATOM 566 C C . ARG A 1 74 ? 44.286 6.518 -64.348 1.00 96.12 74 ARG A C 1
ATOM 568 O O . ARG A 1 74 ? 43.771 6.343 -63.247 1.00 96.12 74 ARG A O 1
ATOM 575 N N . VAL A 1 75 ? 43.945 7.546 -65.125 1.00 96.50 75 VAL A N 1
ATOM 576 C CA . VAL A 1 75 ? 42.838 8.458 -64.799 1.00 96.50 75 VAL A CA 1
ATOM 577 C C . VAL A 1 75 ? 41.501 7.721 -64.868 1.00 96.50 75 VAL A C 1
ATOM 579 O O . VAL A 1 75 ? 40.689 7.889 -63.962 1.00 96.50 75 VAL A O 1
ATOM 582 N N . GLU A 1 76 ? 41.287 6.879 -65.878 1.00 95.94 76 GLU A N 1
ATOM 583 C CA . GLU A 1 76 ? 40.088 6.043 -66.007 1.00 95.94 76 GLU A CA 1
ATOM 584 C C . GLU A 1 76 ? 39.929 5.089 -64.814 1.00 95.94 76 GLU A C 1
ATOM 586 O O . GLU A 1 76 ? 38.848 5.029 -64.223 1.00 95.94 76 GLU A O 1
ATOM 591 N N . ASP A 1 77 ? 41.013 4.442 -64.376 1.00 96.62 77 ASP A N 1
ATOM 592 C CA . ASP A 1 77 ? 41.016 3.591 -63.179 1.00 96.62 77 ASP A CA 1
ATOM 593 C C . ASP A 1 77 ? 40.621 4.375 -61.918 1.00 96.62 77 ASP A C 1
ATOM 595 O O . ASP A 1 77 ? 39.774 3.935 -61.134 1.00 96.62 77 ASP A O 1
ATOM 599 N N . VAL A 1 78 ? 41.196 5.569 -61.726 1.00 96.38 78 VAL A N 1
ATOM 600 C CA . VAL A 1 78 ? 40.872 6.442 -60.585 1.00 96.38 78 VAL A CA 1
ATOM 601 C C . VAL A 1 78 ? 39.413 6.897 -60.641 1.00 96.38 78 VAL A C 1
ATOM 603 O O . VAL A 1 78 ? 38.737 6.903 -59.611 1.00 96.38 78 VAL A O 1
ATOM 606 N N . ILE A 1 79 ? 38.890 7.235 -61.823 1.00 96.44 79 ILE A N 1
ATOM 607 C CA . ILE A 1 79 ? 37.473 7.578 -62.005 1.00 96.44 79 ILE A CA 1
ATOM 608 C C . ILE A 1 79 ? 36.586 6.386 -61.630 1.00 96.44 79 ILE A C 1
ATOM 610 O O . ILE A 1 79 ? 35.591 6.568 -60.922 1.00 96.44 79 ILE A O 1
ATOM 614 N N . GLY A 1 80 ? 36.951 5.167 -62.034 1.00 96.44 80 GLY A N 1
ATOM 615 C CA . GLY A 1 80 ? 36.244 3.943 -61.654 1.00 96.44 80 GLY A CA 1
ATOM 616 C C . GLY A 1 80 ? 36.223 3.727 -60.138 1.00 96.44 80 GLY A C 1
ATOM 617 O O . GLY A 1 80 ? 35.160 3.504 -59.550 1.00 96.44 80 GLY A O 1
ATOM 618 N N . GLN A 1 81 ? 37.376 3.878 -59.481 1.00 95.62 81 GLN A N 1
ATOM 619 C CA . GLN A 1 81 ? 37.500 3.771 -58.023 1.00 95.62 81 GLN A CA 1
ATOM 620 C C . GLN A 1 81 ? 36.657 4.822 -57.290 1.00 95.62 81 GLN A C 1
ATOM 622 O O . GLN A 1 81 ? 35.900 4.477 -56.378 1.00 95.62 81 GLN A O 1
ATOM 627 N N . LEU A 1 82 ? 36.738 6.092 -57.701 1.00 96.94 82 LEU A N 1
ATOM 628 C CA . LEU A 1 82 ? 35.951 7.179 -57.114 1.00 96.94 82 LEU A CA 1
ATOM 629 C C . LEU A 1 82 ? 34.451 6.962 -57.327 1.00 96.94 82 LEU A C 1
ATOM 631 O O . LEU A 1 82 ? 33.666 7.175 -56.405 1.00 96.94 82 LEU A O 1
ATOM 635 N N . THR A 1 83 ? 34.042 6.469 -58.496 1.00 96.50 83 THR A N 1
ATOM 636 C CA . THR A 1 83 ? 32.636 6.137 -58.773 1.00 96.50 83 THR A CA 1
ATOM 637 C C . THR A 1 83 ? 32.133 5.045 -57.827 1.00 96.50 83 THR A C 1
ATOM 639 O O . THR A 1 83 ? 31.058 5.185 -57.239 1.00 96.50 83 THR A O 1
ATOM 642 N N . GLY A 1 84 ? 32.934 3.999 -57.594 1.00 96.00 84 GLY A N 1
ATOM 643 C CA . GLY A 1 84 ? 32.625 2.961 -56.608 1.00 96.00 84 GLY A CA 1
ATOM 644 C C . GLY A 1 84 ? 32.496 3.511 -55.182 1.00 96.00 84 GLY A C 1
ATOM 645 O O . GLY A 1 84 ? 31.535 3.189 -54.476 1.00 96.00 84 GLY A O 1
ATOM 646 N N . GLN A 1 85 ? 33.410 4.397 -54.773 1.00 96.56 85 GLN A N 1
ATOM 647 C CA . GLN A 1 85 ? 33.344 5.072 -53.472 1.00 96.56 85 GLN A CA 1
ATOM 648 C C . GLN A 1 85 ? 32.087 5.943 -53.339 1.00 96.56 85 GLN A C 1
ATOM 650 O O . GLN A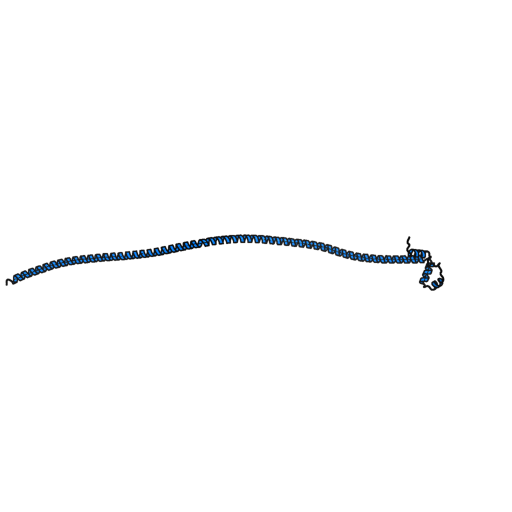 1 85 ? 31.406 5.877 -52.314 1.00 96.56 85 GLN A O 1
ATOM 655 N N . MET A 1 86 ? 31.728 6.709 -54.376 1.00 96.75 86 MET A N 1
ATOM 656 C CA . MET A 1 86 ? 30.511 7.526 -54.378 1.00 96.75 86 MET A CA 1
ATOM 657 C C . MET A 1 86 ? 29.248 6.678 -54.223 1.00 96.75 86 MET A C 1
ATOM 659 O O . MET A 1 86 ? 28.360 7.044 -53.454 1.00 96.75 86 MET A O 1
ATOM 663 N N . GLU A 1 87 ? 29.147 5.540 -54.912 1.00 96.38 87 GLU A N 1
ATOM 664 C CA . GLU A 1 87 ? 27.995 4.644 -54.763 1.00 96.38 87 GLU A CA 1
ATOM 665 C C . GLU A 1 87 ? 27.913 4.037 -53.353 1.00 96.38 87 GLU A C 1
ATOM 667 O O . GLU A 1 87 ? 26.820 3.929 -52.782 1.00 96.38 87 GLU A O 1
ATOM 672 N N . GLY A 1 88 ? 29.060 3.720 -52.745 1.00 97.06 88 GLY A N 1
ATOM 673 C CA . GLY A 1 88 ? 29.147 3.334 -51.335 1.00 97.06 88 GLY A CA 1
ATOM 674 C C . GLY A 1 88 ? 28.614 4.424 -50.400 1.00 97.06 88 GLY A C 1
ATOM 675 O O . GLY A 1 88 ? 27.713 4.169 -49.595 1.00 97.06 88 GLY A O 1
ATOM 676 N N . LEU A 1 89 ? 29.093 5.660 -50.564 1.00 97.12 89 LEU A N 1
ATOM 677 C CA . LEU A 1 89 ? 28.655 6.816 -49.776 1.00 97.12 89 LEU A CA 1
ATOM 678 C C . LEU A 1 89 ? 27.160 7.115 -49.965 1.00 97.12 89 LEU A C 1
ATOM 680 O O . LEU A 1 89 ? 26.459 7.383 -48.990 1.00 97.12 89 LEU A O 1
ATOM 684 N N . LYS A 1 90 ? 26.620 6.991 -51.185 1.00 97.12 90 LYS A N 1
ATOM 685 C CA . LYS A 1 90 ? 25.176 7.140 -51.447 1.00 97.12 90 LYS A CA 1
ATOM 686 C C . LYS A 1 90 ? 24.341 6.094 -50.708 1.00 97.12 90 LYS A C 1
ATOM 688 O O . LYS A 1 90 ? 23.241 6.399 -50.239 1.00 97.12 90 LYS A O 1
ATOM 693 N N . LYS A 1 91 ? 24.808 4.844 -50.615 1.00 97.12 91 LYS A N 1
ATOM 694 C CA . LYS A 1 91 ? 24.124 3.799 -49.831 1.00 97.12 91 LYS A CA 1
ATOM 695 C C . LYS A 1 91 ? 24.162 4.120 -48.335 1.00 97.12 91 LYS A C 1
ATOM 697 O O . LYS A 1 91 ? 23.116 4.072 -47.690 1.00 97.12 91 LYS A O 1
ATOM 702 N N . GLN A 1 92 ? 25.320 4.525 -47.816 1.00 97.12 92 GLN A N 1
ATOM 703 C CA . GLN A 1 92 ? 25.477 4.926 -46.414 1.00 97.12 92 GLN A CA 1
ATOM 704 C C . GLN A 1 92 ? 24.595 6.130 -46.055 1.00 97.12 92 GLN A C 1
ATOM 706 O O . GLN A 1 92 ? 23.909 6.105 -45.035 1.00 97.12 92 GLN A O 1
ATOM 711 N N . ALA A 1 93 ? 24.526 7.146 -46.921 1.00 97.38 93 ALA A N 1
ATOM 712 C CA . ALA A 1 93 ? 23.660 8.307 -46.729 1.00 97.38 93 ALA A CA 1
ATOM 713 C C . ALA A 1 93 ? 22.178 7.907 -46.644 1.00 97.38 93 ALA A C 1
ATOM 715 O O . AL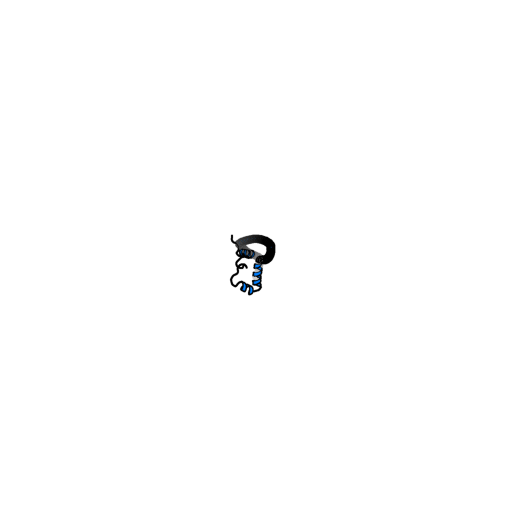A A 1 93 ? 21.477 8.317 -45.718 1.00 97.38 93 ALA A O 1
ATOM 716 N N . ARG A 1 94 ? 21.707 7.041 -47.554 1.00 97.12 94 ARG A N 1
ATOM 717 C CA . ARG A 1 94 ? 20.332 6.510 -47.518 1.00 97.12 94 ARG A CA 1
ATOM 718 C C . ARG A 1 94 ? 20.042 5.743 -46.226 1.00 97.12 94 ARG A C 1
ATOM 720 O O . ARG A 1 94 ? 18.983 5.931 -45.630 1.00 97.12 94 ARG A O 1
ATOM 727 N N . GLN A 1 95 ? 20.981 4.916 -45.766 1.00 97.75 95 GLN A N 1
ATOM 728 C CA . GLN A 1 95 ? 20.842 4.186 -44.504 1.00 97.75 95 GLN A CA 1
ATOM 729 C C . GLN A 1 95 ? 20.789 5.135 -43.300 1.00 97.75 95 GLN A C 1
ATOM 731 O O . GLN A 1 95 ? 19.942 4.958 -42.426 1.00 97.75 95 GLN A O 1
ATOM 736 N N . ALA A 1 96 ? 21.638 6.163 -43.269 1.00 97.44 96 ALA A N 1
ATOM 737 C CA . ALA A 1 96 ? 21.660 7.155 -42.199 1.00 97.44 96 ALA A CA 1
ATOM 738 C C . ALA A 1 96 ? 20.360 7.975 -42.135 1.00 97.44 96 ALA A C 1
ATOM 740 O O . ALA A 1 96 ? 19.847 8.218 -41.042 1.00 97.44 96 ALA A O 1
ATOM 741 N N . ILE A 1 97 ? 19.794 8.359 -43.286 1.00 97.75 97 ILE A N 1
ATOM 742 C CA . ILE A 1 97 ? 18.493 9.045 -43.357 1.00 97.75 97 ILE A CA 1
ATOM 743 C C . ILE A 1 97 ? 17.391 8.140 -42.801 1.00 97.75 97 ILE A C 1
ATOM 745 O O . ILE A 1 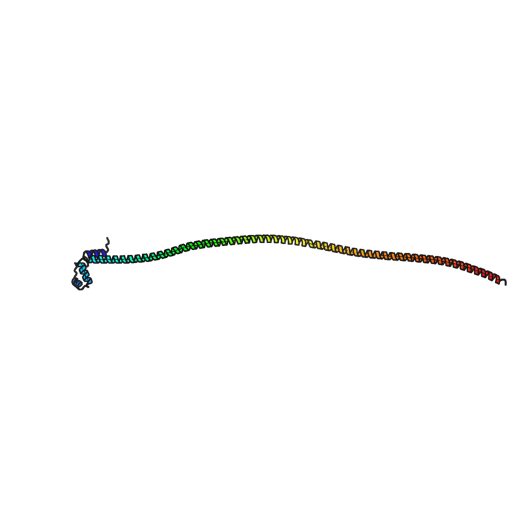97 ? 16.688 8.537 -41.872 1.00 97.75 97 ILE A O 1
ATOM 749 N N . ARG A 1 98 ? 17.303 6.891 -43.279 1.00 97.69 98 ARG A N 1
ATOM 750 C CA . ARG A 1 98 ? 16.307 5.924 -42.792 1.00 97.69 98 ARG A CA 1
ATOM 751 C C . ARG A 1 98 ? 16.449 5.666 -41.292 1.00 97.69 98 ARG A C 1
ATOM 753 O O . ARG A 1 98 ? 15.449 5.595 -40.584 1.00 97.69 98 ARG A O 1
ATOM 760 N N . TYR A 1 99 ? 17.678 5.550 -40.795 1.00 98.12 99 TYR A N 1
ATOM 761 C CA . TYR A 1 99 ? 17.940 5.409 -39.366 1.00 98.12 99 TYR A CA 1
ATOM 762 C C . TYR A 1 99 ? 17.421 6.614 -38.579 1.00 98.12 99 TYR A C 1
ATOM 764 O O . TYR A 1 99 ? 16.728 6.426 -37.584 1.00 98.12 99 TYR A O 1
ATOM 772 N N . ARG A 1 100 ? 17.699 7.846 -39.028 1.00 97.88 100 ARG A N 1
ATOM 773 C CA . ARG A 1 100 ? 17.215 9.067 -38.361 1.00 97.88 100 ARG A CA 1
ATOM 774 C C . ARG A 1 100 ? 15.690 9.123 -38.305 1.00 97.88 100 ARG A C 1
ATOM 776 O O . ARG A 1 100 ? 15.142 9.444 -37.254 1.00 97.88 100 ARG A O 1
ATOM 783 N N . GLU A 1 101 ? 15.013 8.769 -39.393 1.00 97.94 101 GLU A N 1
ATOM 784 C CA . GLU A 1 101 ? 13.548 8.717 -39.441 1.00 97.94 101 GLU A CA 1
ATOM 785 C C . GLU A 1 101 ? 12.973 7.681 -38.469 1.00 97.94 101 GLU A C 1
ATOM 787 O O . GLU A 1 101 ? 12.051 7.981 -37.709 1.00 97.94 101 GLU A O 1
ATOM 792 N N . VAL A 1 102 ? 13.525 6.463 -38.465 1.00 98.12 102 VAL A N 1
ATOM 793 C CA . VAL A 1 102 ? 13.086 5.396 -37.556 1.00 98.12 102 VAL A CA 1
ATOM 794 C C . VAL A 1 102 ? 13.377 5.777 -36.106 1.00 98.12 102 VAL A C 1
ATOM 796 O O . VAL A 1 102 ? 12.487 5.677 -35.267 1.00 98.12 102 VAL A O 1
ATOM 799 N N . ALA A 1 103 ? 14.570 6.291 -35.810 1.00 98.31 103 ALA A N 1
ATOM 800 C CA . ALA A 1 103 ? 14.947 6.730 -34.471 1.00 98.31 103 ALA A CA 1
ATOM 801 C C . ALA A 1 103 ? 14.030 7.850 -33.955 1.00 98.31 103 ALA A C 1
ATOM 803 O O . ALA A 1 103 ? 13.639 7.833 -32.790 1.00 98.31 103 ALA A O 1
ATOM 804 N N . ALA A 1 104 ? 13.630 8.796 -34.810 1.00 98.25 104 ALA A N 1
ATOM 805 C CA . ALA A 1 104 ? 12.672 9.834 -34.439 1.00 98.25 104 ALA A CA 1
ATOM 806 C C . ALA A 1 104 ? 11.288 9.249 -34.100 1.00 98.25 104 ALA A C 1
ATOM 808 O O . ALA A 1 104 ? 10.679 9.644 -33.104 1.00 98.25 104 ALA A O 1
ATOM 809 N N . LYS A 1 105 ? 10.806 8.272 -34.883 1.00 98.25 105 LYS A N 1
ATOM 810 C CA . LYS A 1 105 ? 9.539 7.569 -34.610 1.00 98.25 105 LYS A CA 1
ATOM 811 C C . LYS A 1 105 ? 9.591 6.766 -33.310 1.00 98.25 105 LYS A C 1
ATOM 813 O O . LYS A 1 105 ? 8.626 6.806 -32.548 1.00 98.25 105 LYS A O 1
ATOM 818 N N . VAL A 1 106 ? 10.706 6.083 -33.046 1.00 98.38 106 VAL A N 1
ATOM 819 C CA . VAL A 1 106 ? 10.932 5.338 -31.798 1.00 98.38 106 VAL A CA 1
ATOM 820 C C . VAL A 1 106 ? 10.887 6.292 -30.610 1.00 98.38 106 VAL A C 1
ATOM 822 O O . VAL A 1 106 ? 10.020 6.125 -29.760 1.00 98.38 106 VAL A O 1
ATOM 825 N N . ARG A 1 107 ? 11.688 7.367 -30.617 1.00 98.31 107 ARG A N 1
ATOM 826 C CA . ARG A 1 107 ? 11.695 8.357 -29.524 1.00 98.31 107 ARG A CA 1
ATOM 827 C C . ARG A 1 107 ? 10.314 8.955 -29.265 1.00 98.31 107 ARG A C 1
ATOM 829 O O . ARG A 1 107 ? 9.921 9.110 -28.115 1.00 98.31 107 ARG A O 1
ATOM 836 N N . LYS A 1 108 ? 9.561 9.283 -30.322 1.00 98.38 108 LYS A N 1
ATOM 837 C CA . LYS A 1 108 ? 8.190 9.801 -30.186 1.00 98.38 108 LYS A CA 1
ATOM 838 C C . LYS A 1 108 ? 7.262 8.775 -29.528 1.00 98.38 108 LYS A C 1
ATOM 840 O O . LYS A 1 108 ? 6.470 9.136 -28.663 1.00 98.38 108 LYS A O 1
ATOM 845 N N . SER A 1 109 ? 7.359 7.514 -29.939 1.00 98.31 109 SER A N 1
ATOM 846 C CA . SER A 1 109 ? 6.521 6.431 -29.411 1.00 98.31 109 SER A CA 1
ATOM 847 C C . SER A 1 109 ? 6.875 6.104 -27.960 1.00 98.31 109 SER A C 1
ATOM 849 O O . SER A 1 109 ? 5.978 5.938 -27.141 1.00 98.31 109 SER A O 1
ATOM 851 N N . GLU A 1 110 ? 8.164 6.086 -27.620 1.00 98.44 110 GLU A N 1
ATOM 852 C CA . GLU A 1 110 ? 8.656 5.907 -26.251 1.00 98.44 110 GLU A CA 1
ATOM 853 C C . GLU A 1 110 ? 8.207 7.047 -25.338 1.00 98.44 110 GLU A C 1
ATOM 855 O O . GLU A 1 110 ? 7.668 6.792 -24.265 1.00 98.44 110 GLU A O 1
ATOM 860 N N . ALA A 1 111 ? 8.348 8.302 -25.778 1.00 98.44 111 ALA A N 1
ATOM 861 C CA . ALA A 1 111 ? 7.877 9.456 -25.018 1.00 98.44 111 ALA A CA 1
ATOM 862 C C . ALA A 1 111 ? 6.366 9.375 -24.746 1.00 98.44 111 ALA A C 1
ATOM 864 O O . ALA A 1 111 ? 5.926 9.618 -23.624 1.00 98.44 111 ALA A O 1
ATOM 865 N N . MET A 1 112 ? 5.575 8.975 -25.746 1.00 98.50 112 MET A N 1
ATOM 866 C CA . MET A 1 112 ? 4.132 8.795 -25.589 1.00 98.50 112 MET A CA 1
ATOM 867 C C . MET A 1 112 ? 3.795 7.637 -24.642 1.00 98.50 112 MET A C 1
ATOM 869 O O . MET A 1 112 ? 2.932 7.787 -23.781 1.00 98.50 112 MET A O 1
ATOM 873 N N . LEU A 1 113 ? 4.506 6.511 -24.744 1.00 98.50 113 LEU A N 1
ATOM 874 C CA . LEU A 1 113 ? 4.352 5.379 -23.832 1.00 98.50 113 LEU A CA 1
ATOM 875 C C . LEU A 1 113 ? 4.664 5.779 -22.385 1.00 98.50 113 LEU A C 1
ATOM 877 O O . LEU A 1 113 ? 3.889 5.465 -21.484 1.00 98.50 113 LEU A O 1
ATOM 881 N N . PHE A 1 114 ? 5.778 6.476 -22.153 1.00 98.50 114 PHE A N 1
ATOM 882 C CA . PHE A 1 114 ? 6.150 6.937 -20.816 1.00 98.50 114 PHE A CA 1
ATOM 883 C C . PHE A 1 114 ? 5.162 7.959 -20.269 1.00 98.50 114 PHE A C 1
ATOM 885 O O . PHE A 1 114 ? 4.818 7.884 -19.094 1.00 98.50 114 PHE A O 1
ATOM 892 N N . HIS A 1 115 ? 4.647 8.856 -21.109 1.00 98.50 115 HIS A N 1
ATOM 893 C CA . HIS A 1 115 ? 3.620 9.803 -20.696 1.00 98.50 115 HIS A CA 1
ATOM 894 C C . HIS A 1 115 ? 2.321 9.099 -20.279 1.00 98.50 115 HIS A C 1
ATOM 896 O O . HIS A 1 115 ? 1.785 9.398 -19.216 1.00 98.50 115 HIS A O 1
ATOM 902 N N . LEU A 1 116 ? 1.853 8.111 -21.049 1.00 98.50 116 LEU A N 1
ATOM 903 C CA . LEU A 1 116 ? 0.669 7.319 -20.693 1.00 98.50 116 LEU A CA 1
ATOM 904 C C . LEU A 1 116 ? 0.876 6.520 -19.402 1.00 98.50 116 LEU A C 1
ATOM 906 O O . LEU A 1 116 ? -0.008 6.491 -18.550 1.00 98.50 116 LEU A O 1
ATOM 910 N N . ARG A 1 117 ? 2.057 5.914 -19.223 1.00 98.50 117 ARG A N 1
ATOM 911 C CA . ARG A 1 117 ? 2.416 5.227 -17.973 1.00 98.50 117 ARG A CA 1
ATOM 912 C C . ARG A 1 117 ? 2.445 6.182 -16.785 1.00 98.50 117 ARG A C 1
ATOM 914 O O . ARG A 1 117 ? 1.973 5.819 -15.717 1.00 98.50 117 ARG A O 1
ATOM 921 N N . TRP A 1 118 ? 2.973 7.389 -16.973 1.00 98.56 118 TRP A N 1
ATOM 922 C CA . TRP A 1 118 ? 2.992 8.420 -15.940 1.00 98.56 118 TRP A CA 1
ATOM 923 C C . TRP A 1 118 ? 1.578 8.880 -15.570 1.00 98.56 118 TRP A C 1
ATOM 925 O O . TRP A 1 118 ? 1.276 8.975 -14.386 1.00 98.56 118 TRP A O 1
ATOM 935 N N . ILE A 1 119 ? 0.692 9.086 -16.553 1.00 98.62 119 ILE A N 1
ATOM 936 C CA . ILE A 1 119 ? -0.724 9.398 -16.300 1.00 98.62 119 ILE A CA 1
ATOM 937 C C . ILE A 1 119 ? -1.380 8.283 -15.480 1.00 98.62 119 ILE A C 1
ATOM 939 O O . ILE A 1 119 ? -2.026 8.580 -14.479 1.00 98.62 119 ILE A O 1
ATOM 943 N N . GLY A 1 120 ? -1.194 7.020 -15.882 1.00 98.50 120 GLY A N 1
ATOM 944 C CA . GLY A 1 120 ? -1.737 5.864 -15.163 1.00 98.50 120 GLY A CA 1
ATOM 945 C C . GLY A 1 120 ? -1.235 5.798 -13.722 1.00 98.50 120 GLY A C 1
ATOM 946 O O . GLY A 1 120 ? -2.035 5.797 -12.796 1.00 98.50 120 GLY A O 1
ATOM 947 N N . ALA A 1 121 ? 0.082 5.881 -13.524 1.00 98.38 121 ALA A N 1
ATOM 948 C CA . ALA A 1 121 ? 0.677 5.881 -12.190 1.00 98.38 121 ALA A CA 1
ATOM 949 C C . ALA A 1 121 ? 0.184 7.054 -11.324 1.00 98.38 121 ALA A C 1
ATOM 951 O O . ALA A 1 121 ? -0.039 6.892 -10.128 1.00 98.38 121 ALA A O 1
ATOM 952 N N . ASN A 1 122 ? -0.013 8.237 -11.911 1.00 98.50 122 ASN A N 1
ATOM 953 C CA . ASN A 1 122 ? -0.539 9.390 -11.185 1.00 98.50 122 ASN A CA 1
ATOM 954 C C . ASN A 1 122 ? -2.015 9.203 -10.797 1.00 98.50 122 ASN A C 1
ATOM 956 O O . ASN A 1 122 ? -2.422 9.627 -9.718 1.00 98.50 122 ASN A O 1
ATOM 960 N N . ALA A 1 123 ? -2.819 8.559 -11.649 1.00 98.38 123 ALA A N 1
ATOM 961 C CA . ALA A 1 123 ? -4.185 8.175 -11.305 1.00 98.38 123 ALA A CA 1
ATOM 962 C C . ALA A 1 123 ? -4.196 7.167 -10.144 1.00 98.38 123 ALA A C 1
ATOM 964 O O . ALA A 1 123 ? -4.868 7.414 -9.147 1.00 98.38 123 ALA A O 1
ATOM 965 N N . ASP A 1 124 ? -3.368 6.122 -10.213 1.00 98.31 124 ASP A N 1
ATOM 966 C CA . ASP A 1 124 ? -3.255 5.106 -9.159 1.00 98.31 124 ASP A CA 1
ATOM 967 C C . ASP A 1 124 ? -2.845 5.721 -7.809 1.00 98.31 124 ASP A C 1
ATOM 969 O O . ASP A 1 124 ? -3.425 5.401 -6.771 1.00 98.31 124 ASP A O 1
ATOM 973 N N . VAL A 1 125 ? -1.886 6.656 -7.811 1.00 98.38 125 VAL A N 1
ATOM 974 C CA . VAL A 1 125 ? -1.469 7.389 -6.602 1.00 98.38 125 VAL A CA 1
ATOM 975 C C . VAL A 1 125 ? -2.619 8.214 -6.029 1.00 98.38 125 VAL A C 1
ATOM 977 O O . VAL A 1 125 ? -2.845 8.189 -4.819 1.00 98.38 125 VAL A O 1
ATOM 980 N N . ASN A 1 126 ? -3.369 8.926 -6.872 1.00 98.12 126 ASN A N 1
ATOM 981 C CA . ASN A 1 126 ? -4.512 9.714 -6.415 1.00 98.12 126 ASN A CA 1
ATOM 982 C C . ASN A 1 126 ? -5.624 8.825 -5.846 1.00 98.12 126 ASN A C 1
ATOM 984 O O . ASN A 1 126 ? -6.282 9.207 -4.879 1.00 98.12 126 ASN A O 1
ATOM 988 N N . ASP A 1 127 ? -5.864 7.659 -6.436 1.00 98.12 127 ASP A N 1
ATOM 989 C CA . ASP A 1 127 ? -6.880 6.707 -5.982 1.00 98.12 127 ASP A CA 1
ATOM 990 C C . ASP A 1 127 ? -6.482 6.069 -4.647 1.00 98.12 127 ASP A C 1
ATOM 992 O O . ASP A 1 127 ? -7.293 6.004 -3.715 1.00 98.12 127 ASP A O 1
ATOM 996 N N . ALA A 1 128 ? -5.209 5.693 -4.511 1.00 98.06 128 ALA A N 1
ATOM 997 C CA . ALA A 1 128 ? -4.641 5.211 -3.260 1.00 98.06 128 ALA A CA 1
ATOM 998 C C . ALA A 1 128 ? -4.710 6.278 -2.157 1.00 98.06 128 ALA A C 1
ATOM 1000 O O . ALA A 1 128 ? -5.127 5.968 -1.042 1.00 98.06 128 ALA A O 1
ATOM 1001 N N . ALA A 1 129 ? -4.382 7.538 -2.465 1.00 98.25 129 ALA A N 1
ATOM 1002 C CA . ALA A 1 129 ? -4.470 8.647 -1.516 1.00 98.25 129 ALA A CA 1
ATOM 1003 C C . ALA A 1 129 ? -5.910 8.873 -1.029 1.00 98.25 129 ALA A C 1
ATOM 1005 O O . ALA A 1 129 ? -6.144 8.966 0.174 1.00 98.25 129 ALA A O 1
ATOM 1006 N N . ARG A 1 130 ? -6.901 8.865 -1.936 1.00 97.69 130 ARG A N 1
ATOM 1007 C CA . ARG A 1 130 ? -8.320 8.983 -1.550 1.00 97.69 130 ARG A CA 1
ATOM 1008 C C . ARG A 1 130 ? -8.771 7.828 -0.658 1.00 97.69 130 ARG A C 1
ATOM 1010 O O . ARG A 1 130 ? -9.472 8.051 0.325 1.00 97.69 130 ARG A O 1
ATOM 1017 N N . THR A 1 131 ? -8.362 6.606 -0.988 1.00 97.81 131 THR A N 1
ATOM 1018 C CA . THR A 1 131 ? -8.691 5.412 -0.194 1.00 97.81 131 THR A CA 1
ATOM 1019 C C . THR A 1 131 ? -8.058 5.481 1.195 1.00 97.81 131 THR A C 1
ATOM 1021 O O . THR A 1 131 ? -8.721 5.204 2.193 1.00 97.81 131 THR A O 1
ATOM 1024 N N . HIS A 1 132 ? -6.797 5.906 1.270 1.00 97.88 132 HIS A N 1
ATOM 1025 C CA . HIS A 1 132 ? -6.087 6.118 2.525 1.00 97.88 132 HIS A CA 1
ATOM 1026 C C . HIS A 1 132 ? -6.776 7.178 3.394 1.00 97.88 132 HIS A C 1
ATOM 1028 O O . HIS A 1 132 ? -7.035 6.925 4.567 1.00 97.88 132 HIS A O 1
ATOM 1034 N N . ASP A 1 133 ? -7.145 8.327 2.827 1.00 98.06 133 ASP A N 1
ATOM 1035 C CA . ASP A 1 133 ? -7.816 9.398 3.570 1.00 98.06 133 ASP A CA 1
ATOM 1036 C C . ASP A 1 133 ? -9.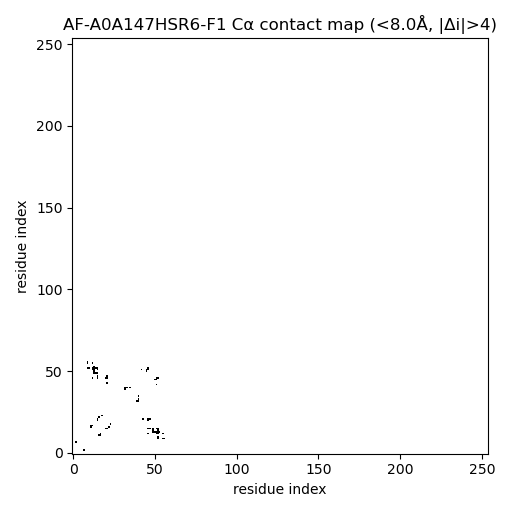168 8.956 4.144 1.00 98.06 133 ASP A C 1
ATOM 1038 O O . ASP A 1 133 ? -9.507 9.305 5.277 1.00 98.06 133 ASP A O 1
ATOM 1042 N N . LEU A 1 134 ? -9.937 8.162 3.392 1.00 97.88 134 LEU A N 1
ATOM 1043 C CA . LEU A 1 134 ? -11.182 7.570 3.886 1.00 97.88 134 LEU A CA 1
ATOM 1044 C C . LEU A 1 134 ? -10.920 6.600 5.044 1.00 97.88 134 LEU A C 1
ATOM 1046 O O . LEU A 1 134 ? -11.580 6.704 6.077 1.00 97.88 134 LEU A O 1
ATOM 1050 N N . ALA A 1 135 ? -9.927 5.718 4.908 1.00 97.81 135 ALA A N 1
ATOM 1051 C CA . ALA A 1 135 ? -9.562 4.766 5.955 1.00 97.81 135 ALA A CA 1
ATOM 1052 C C . ALA A 1 135 ? -9.074 5.466 7.235 1.00 97.81 135 ALA A C 1
ATOM 1054 O O . ALA A 1 135 ? -9.441 5.065 8.337 1.00 97.81 135 ALA A O 1
ATOM 1055 N N . VAL A 1 136 ? -8.295 6.545 7.107 1.00 98.12 136 VAL A N 1
ATOM 1056 C CA . VAL A 1 136 ? -7.839 7.355 8.248 1.00 98.12 136 VAL A CA 1
ATOM 1057 C C . VAL A 1 136 ? -9.017 8.029 8.951 1.00 98.12 136 VAL A C 1
ATOM 1059 O O . VAL A 1 136 ? -9.075 8.022 10.181 1.00 98.12 136 VAL A O 1
ATOM 1062 N N . ARG A 1 137 ? -9.979 8.582 8.200 1.00 97.75 137 ARG A N 1
ATOM 1063 C CA . ARG A 1 137 ? -11.193 9.179 8.786 1.00 97.75 137 ARG A CA 1
ATOM 1064 C C . ARG A 1 137 ? -12.035 8.142 9.521 1.00 97.75 137 ARG A C 1
ATOM 1066 O O . ARG A 1 137 ? -12.473 8.405 10.635 1.00 97.75 137 ARG A O 1
ATOM 1073 N N . GLU A 1 138 ? -12.225 6.968 8.927 1.00 98.06 138 GLU A N 1
ATOM 1074 C CA . GLU A 1 138 ? -12.964 5.875 9.558 1.00 98.06 138 GLU A CA 1
ATOM 1075 C C . GLU A 1 138 ? -12.255 5.364 10.820 1.00 98.06 138 GLU A C 1
ATOM 1077 O O . GLU A 1 138 ? -12.895 5.137 11.846 1.00 98.06 138 GLU A O 1
ATOM 1082 N N . MET A 1 139 ? -10.927 5.229 10.783 1.00 98.12 139 MET A N 1
ATOM 1083 C CA . MET A 1 139 ? -10.138 4.874 11.960 1.00 98.12 139 MET A CA 1
ATOM 1084 C C . MET A 1 139 ? -10.320 5.909 13.075 1.00 98.12 139 MET A C 1
ATOM 1086 O O . MET A 1 139 ? -10.576 5.522 14.212 1.00 98.12 139 MET A O 1
ATOM 1090 N N . ALA A 1 140 ? -10.218 7.203 12.757 1.00 98.00 140 ALA A N 1
ATOM 1091 C CA . ALA A 1 140 ? -10.376 8.275 13.735 1.00 98.00 140 ALA A CA 1
ATOM 1092 C C . ALA A 1 140 ? -11.763 8.245 14.399 1.00 98.00 140 ALA A C 1
ATOM 1094 O O . ALA A 1 140 ? -11.853 8.318 15.625 1.00 98.00 140 ALA A O 1
ATOM 1095 N N . ASP A 1 141 ? -12.824 8.056 13.610 1.00 98.12 141 ASP A N 1
ATOM 1096 C CA . ASP A 1 141 ? -14.195 7.937 14.113 1.00 98.12 141 ASP A CA 1
ATOM 1097 C C . ASP A 1 141 ? -14.365 6.713 15.030 1.00 98.12 141 ASP A C 1
ATOM 1099 O O . ASP A 1 141 ? -14.884 6.817 16.143 1.00 98.12 141 ASP A O 1
ATOM 1103 N N . ARG A 1 142 ? -13.839 5.549 14.629 1.00 97.75 142 ARG A N 1
ATOM 1104 C CA . ARG A 1 142 ? -13.863 4.335 15.463 1.00 97.75 142 ARG A CA 1
ATOM 1105 C C . ARG A 1 142 ? -13.076 4.509 16.762 1.00 97.75 142 ARG A C 1
ATOM 1107 O O . ARG A 1 142 ? -13.528 4.060 17.814 1.00 97.75 142 ARG A O 1
ATOM 1114 N N . THR A 1 143 ? -11.916 5.165 16.715 1.00 98.00 143 THR A N 1
ATOM 1115 C CA . THR A 1 143 ? -11.116 5.468 17.910 1.00 98.00 143 THR A CA 1
ATOM 1116 C C . THR A 1 143 ? -11.858 6.417 18.851 1.00 98.00 143 THR A C 1
ATOM 1118 O O . THR A 1 143 ? -11.832 6.205 20.063 1.00 98.00 143 THR A O 1
ATOM 1121 N N . GLN A 1 144 ? -12.566 7.418 18.320 1.00 98.12 144 GLN A N 1
ATOM 1122 C CA . GLN A 1 144 ? -13.391 8.316 19.126 1.00 98.12 144 GLN A CA 1
ATOM 1123 C C . GLN A 1 144 ? -14.519 7.554 19.836 1.00 98.12 144 GLN A C 1
ATOM 1125 O O . GLN A 1 144 ? -14.652 7.666 21.056 1.00 98.12 144 GLN A O 1
ATOM 1130 N N . HIS A 1 145 ? -15.272 6.724 19.108 1.00 97.69 145 HIS A N 1
ATOM 1131 C CA . HIS A 1 145 ? -16.330 5.894 19.691 1.00 97.69 145 HIS A CA 1
ATOM 1132 C C . HIS A 1 145 ? -15.791 4.934 20.761 1.00 97.69 145 HIS A C 1
ATOM 1134 O O . HIS A 1 145 ? -16.398 4.773 21.821 1.00 97.69 145 HIS A O 1
ATOM 1140 N N . GLN A 1 146 ? -14.628 4.322 20.525 1.00 98.06 146 GLN A N 1
ATOM 1141 C CA . GLN A 1 146 ? -13.982 3.451 21.505 1.00 98.06 146 GLN A CA 1
ATOM 1142 C C . GLN A 1 146 ? -13.592 4.215 22.778 1.00 98.06 146 GLN A C 1
ATOM 1144 O O . GLN A 1 146 ? -13.814 3.718 23.884 1.00 98.06 146 GLN A O 1
ATOM 1149 N N . ALA A 1 147 ? -13.028 5.417 22.639 1.00 97.75 147 ALA A N 1
ATOM 1150 C CA . ALA A 1 147 ? -12.645 6.252 23.772 1.00 97.75 147 ALA A CA 1
ATOM 1151 C C . ALA A 1 147 ? -13.866 6.699 24.591 1.00 97.75 147 ALA A C 1
ATOM 1153 O O . ALA A 1 147 ? -13.829 6.671 25.823 1.00 97.75 147 ALA A O 1
ATOM 1154 N N . GLU A 1 148 ? -14.965 7.062 23.927 1.00 97.94 148 GLU A N 1
ATOM 1155 C CA . GLU A 1 148 ? -16.219 7.418 24.591 1.00 97.94 148 GLU A CA 1
ATOM 1156 C C . GLU A 1 148 ? -16.830 6.223 25.333 1.00 97.94 148 GLU A C 1
ATOM 1158 O O . GLU A 1 148 ? -17.163 6.337 26.515 1.00 97.94 148 GLU A O 1
ATOM 1163 N N . ALA A 1 149 ? -16.893 5.052 24.694 1.00 97.88 149 ALA A N 1
ATOM 1164 C CA . ALA A 1 149 ? -17.374 3.827 25.326 1.00 97.88 149 ALA A CA 1
ATOM 1165 C C . ALA A 1 149 ? -16.532 3.451 26.558 1.00 97.88 149 ALA A C 1
ATOM 1167 O O . ALA A 1 149 ? -17.088 3.151 27.617 1.00 97.88 149 ALA A O 1
ATOM 1168 N N . ALA A 1 150 ? -15.201 3.535 26.457 1.00 97.81 150 ALA A N 1
ATOM 1169 C CA . ALA A 1 150 ? -14.295 3.281 27.575 1.00 97.81 150 ALA A CA 1
ATOM 1170 C C . ALA A 1 150 ? -14.499 4.288 28.720 1.00 97.81 150 ALA A C 1
ATOM 1172 O O . ALA A 1 150 ? -14.519 3.904 29.892 1.00 97.81 150 ALA A O 1
ATOM 1173 N N . ARG A 1 151 ? -14.713 5.571 28.396 1.00 97.75 151 ARG A N 1
ATOM 1174 C CA . ARG A 1 151 ? -15.028 6.609 29.386 1.00 97.75 151 ARG A CA 1
ATOM 1175 C C . ARG A 1 151 ? -16.335 6.306 30.116 1.00 97.75 151 ARG A C 1
ATOM 1177 O O . ARG A 1 151 ? -16.365 6.362 31.344 1.00 97.75 151 ARG A O 1
ATOM 1184 N N . ILE A 1 152 ? -17.400 5.971 29.385 1.00 97.31 152 ILE A N 1
ATOM 1185 C CA . ILE A 1 152 ? -18.697 5.610 29.974 1.00 97.31 152 ILE A CA 1
ATOM 1186 C C . ILE A 1 152 ? -18.538 4.382 30.871 1.00 97.31 152 ILE A C 1
ATOM 1188 O O . ILE A 1 152 ? -19.006 4.391 32.009 1.00 97.31 152 ILE A O 1
ATOM 1192 N N . GLN A 1 153 ? -17.834 3.350 30.403 1.00 97.50 153 GLN A N 1
ATOM 1193 C CA . GLN A 1 153 ? -17.578 2.145 31.184 1.00 97.50 153 GLN A CA 1
ATOM 1194 C C . GLN A 1 153 ? -16.840 2.457 32.494 1.00 97.50 153 GLN A C 1
ATOM 1196 O O . GLN A 1 153 ? -17.233 1.945 33.540 1.00 97.50 153 GLN A O 1
ATOM 1201 N N . ALA A 1 154 ? -15.821 3.320 32.464 1.00 97.25 154 ALA A N 1
ATOM 1202 C CA . ALA A 1 154 ? -15.072 3.721 33.656 1.00 97.25 154 ALA A CA 1
ATOM 1203 C C . ALA A 1 154 ? -15.946 4.472 34.679 1.00 97.25 154 ALA A C 1
ATOM 1205 O O . ALA A 1 154 ? -15.893 4.179 35.877 1.00 97.25 154 ALA A O 1
ATOM 1206 N N . ILE A 1 155 ? -16.791 5.398 34.207 1.00 96.88 155 ILE A N 1
ATOM 1207 C CA . ILE A 1 155 ? -17.757 6.114 35.056 1.00 96.88 155 ILE A CA 1
ATOM 1208 C C . ILE A 1 155 ? -18.705 5.110 35.720 1.00 96.88 155 ILE A C 1
ATOM 1210 O O . ILE A 1 155 ? -18.821 5.082 36.944 1.00 96.88 155 ILE A O 1
ATOM 1214 N N . ARG A 1 156 ? -19.314 4.214 34.933 1.00 95.44 156 ARG A N 1
ATOM 1215 C CA . ARG A 1 156 ? -20.232 3.191 35.456 1.00 95.44 156 ARG A CA 1
ATOM 1216 C C . ARG A 1 156 ? -19.553 2.233 36.428 1.00 95.44 156 ARG A C 1
ATOM 1218 O O . ARG A 1 156 ? -20.151 1.886 37.441 1.00 95.44 156 ARG A O 1
ATOM 1225 N N . ALA A 1 157 ? -18.311 1.837 36.164 1.00 96.62 157 ALA A N 1
ATOM 1226 C CA . ALA A 1 157 ? -17.542 0.980 37.062 1.00 96.62 157 ALA A CA 1
ATOM 1227 C C . ALA A 1 157 ? -17.277 1.644 38.423 1.00 96.62 157 ALA A C 1
ATOM 1229 O O . ALA A 1 157 ? -17.203 0.946 39.430 1.00 96.62 157 ALA A O 1
ATOM 1230 N N . THR A 1 158 ? -17.185 2.976 38.461 1.00 96.25 158 THR A N 1
ATOM 1231 C CA . THR A 1 158 ? -17.007 3.745 39.701 1.00 96.25 158 THR A CA 1
ATOM 1232 C C . THR A 1 158 ? -18.329 3.916 40.460 1.00 96.25 158 THR A C 1
ATOM 1234 O O . THR A 1 158 ? -18.340 3.872 41.687 1.00 96.25 158 THR A O 1
ATOM 1237 N N . GLU A 1 159 ? -19.455 4.069 39.756 1.00 95.69 159 GLU A N 1
ATOM 1238 C CA . GLU A 1 159 ? -20.792 4.220 40.361 1.00 95.69 159 GLU A CA 1
ATOM 1239 C C . GLU A 1 159 ? -21.373 2.895 40.893 1.00 95.69 159 GLU A C 1
ATOM 1241 O O . GLU A 1 159 ? -22.094 2.876 41.895 1.00 95.69 159 GLU A O 1
ATOM 1246 N N . LEU A 1 160 ? -21.066 1.772 40.235 1.00 96.44 160 LEU A N 1
ATOM 1247 C CA . LEU A 1 160 ? -21.692 0.472 40.497 1.00 96.44 160 LEU A CA 1
ATOM 1248 C C . LEU A 1 160 ? -21.513 -0.064 41.936 1.00 96.44 160 LEU A C 1
ATOM 1250 O O . LEU A 1 160 ? -22.484 -0.606 42.469 1.00 96.44 160 LEU A O 1
ATOM 1254 N N . PRO A 1 161 ? -20.345 0.062 42.600 1.00 96.94 161 PRO A N 1
ATOM 1255 C CA . PRO A 1 161 ? -20.166 -0.418 43.970 1.00 96.94 161 PRO A CA 1
ATOM 1256 C C . PRO A 1 161 ? -21.121 0.247 44.965 1.00 96.94 161 PRO A C 1
ATOM 1258 O O . PRO A 1 161 ? -21.760 -0.445 45.749 1.00 96.94 161 PRO A O 1
ATOM 1261 N N . ALA A 1 162 ? -21.303 1.568 44.880 1.00 96.00 162 ALA A N 1
ATOM 1262 C CA . ALA A 1 162 ? -22.189 2.293 45.790 1.00 96.00 162 ALA A CA 1
ATOM 1263 C C . ALA A 1 162 ? -23.659 1.870 45.628 1.00 96.00 162 ALA A C 1
ATOM 1265 O O . ALA A 1 162 ? -24.387 1.763 46.618 1.00 96.00 162 ALA A O 1
ATOM 1266 N N . LEU A 1 163 ? -24.086 1.593 44.390 1.00 96.50 163 LEU A N 1
ATOM 1267 C CA . LEU A 1 163 ? -25.417 1.055 44.102 1.00 96.50 163 LEU A CA 1
ATOM 1268 C C . LEU A 1 163 ? -25.587 -0.362 44.665 1.00 96.50 163 LEU A C 1
ATOM 1270 O O . LEU A 1 163 ? -26.607 -0.635 45.294 1.00 96.50 163 LEU A O 1
ATOM 1274 N N . ARG A 1 164 ? -24.577 -1.231 44.522 1.00 96.88 164 ARG A N 1
ATOM 1275 C CA . ARG A 1 164 ? -24.575 -2.581 45.119 1.00 96.88 164 ARG A CA 1
ATOM 1276 C C . ARG A 1 164 ? -24.618 -2.539 46.646 1.00 96.88 164 ARG A C 1
ATOM 1278 O O . ARG A 1 164 ? -25.356 -3.303 47.259 1.00 96.88 164 ARG A O 1
ATOM 1285 N N . ASP A 1 165 ? -23.891 -1.615 47.267 1.00 97.12 165 ASP A N 1
ATOM 1286 C CA . ASP A 1 165 ? -23.926 -1.429 48.719 1.00 97.12 165 ASP A CA 1
ATOM 1287 C C . ASP A 1 165 ? -25.290 -0.909 49.191 1.00 97.12 165 ASP A C 1
ATOM 1289 O O . ASP A 1 165 ? -25.793 -1.302 50.246 1.00 97.12 165 ASP A O 1
ATOM 1293 N N . ALA A 1 166 ? -25.911 -0.002 48.429 1.00 97.06 166 ALA A N 1
ATOM 1294 C CA . ALA A 1 166 ? -27.263 0.474 48.707 1.00 97.06 166 ALA A CA 1
ATOM 1295 C C . ALA A 1 166 ? -28.299 -0.656 48.588 1.00 97.06 166 ALA A C 1
ATOM 1297 O O . ALA A 1 166 ? -29.117 -0.814 49.495 1.00 97.06 166 ALA A O 1
ATOM 1298 N N . GLU A 1 167 ? -28.217 -1.470 47.534 1.00 97.56 167 GLU A N 1
ATOM 1299 C CA . GLU A 1 167 ? -29.046 -2.663 47.338 1.00 97.56 167 GLU A CA 1
ATOM 1300 C C . GLU A 1 167 ? -28.883 -3.654 48.499 1.00 97.56 167 GLU A C 1
ATOM 1302 O O . GLU A 1 167 ? -29.872 -4.048 49.118 1.00 97.56 167 GLU A O 1
ATOM 1307 N N . ALA A 1 168 ? -27.644 -3.991 48.872 1.00 97.62 168 ALA A N 1
ATOM 1308 C CA . ALA A 1 168 ? -27.358 -4.907 49.974 1.00 97.62 168 ALA A CA 1
ATOM 1309 C C . ALA A 1 168 ? -27.907 -4.392 51.317 1.00 97.62 168 ALA A C 1
ATOM 1311 O O . ALA A 1 168 ? -28.499 -5.153 52.088 1.00 97.62 168 ALA A O 1
ATOM 1312 N N . ARG A 1 169 ? -27.771 -3.086 51.595 1.00 97.38 169 ARG A N 1
ATOM 1313 C CA . ARG A 1 169 ? -28.350 -2.454 52.795 1.00 97.38 169 ARG A CA 1
ATOM 1314 C C . ARG A 1 169 ? -29.875 -2.513 52.797 1.00 97.38 169 ARG A C 1
ATOM 1316 O O . ARG A 1 169 ? -30.459 -2.818 53.838 1.00 97.38 169 ARG A O 1
ATOM 1323 N N . ALA A 1 170 ? -30.512 -2.237 51.660 1.00 97.31 170 ALA A N 1
ATOM 1324 C CA . ALA A 1 170 ? -31.963 -2.313 51.524 1.00 97.31 170 ALA A CA 1
ATOM 1325 C C . ALA A 1 170 ? -32.467 -3.751 51.723 1.00 97.31 170 ALA A C 1
ATOM 1327 O O . ALA A 1 170 ? -33.394 -3.964 52.503 1.00 97.31 170 ALA A O 1
ATOM 1328 N N . ALA A 1 171 ? -31.806 -4.741 51.114 1.00 97.69 171 ALA A N 1
ATOM 1329 C CA . ALA A 1 171 ? -32.127 -6.159 51.276 1.00 97.69 171 ALA A CA 1
ATOM 1330 C C . ALA A 1 171 ? -31.982 -6.625 52.736 1.00 97.69 171 ALA A C 1
ATOM 1332 O O . ALA A 1 171 ? -32.882 -7.265 53.280 1.00 97.69 171 ALA A O 1
ATOM 1333 N N . ALA A 1 172 ? -30.899 -6.239 53.420 1.00 97.56 172 ALA A N 1
ATOM 1334 C CA . ALA A 1 172 ? -30.713 -6.538 54.841 1.00 97.56 172 ALA A CA 1
ATOM 1335 C C . ALA A 1 172 ? -31.769 -5.849 55.729 1.00 97.56 172 ALA A C 1
ATOM 1337 O O . ALA A 1 172 ? -32.242 -6.423 56.713 1.00 97.56 172 ALA A O 1
ATOM 1338 N N . GLY A 1 173 ? -32.156 -4.613 55.394 1.00 97.50 173 GLY A N 1
ATOM 1339 C CA . GLY A 1 173 ? -33.265 -3.906 56.037 1.00 97.50 173 GLY A CA 1
ATOM 1340 C C . GLY A 1 173 ? -34.589 -4.655 55.887 1.00 97.50 173 GLY A C 1
ATOM 1341 O O . GLY A 1 173 ? -35.260 -4.915 56.886 1.00 97.50 173 GLY A O 1
ATOM 1342 N N . LEU A 1 174 ? -34.915 -5.068 54.662 1.00 97.88 174 LEU A N 1
ATOM 1343 C CA . LEU A 1 174 ? -36.118 -5.834 54.348 1.00 97.88 174 LEU A CA 1
ATOM 1344 C C . LEU A 1 174 ? -36.155 -7.170 55.098 1.00 97.88 174 LEU A C 1
ATOM 1346 O O . LEU A 1 174 ? -37.180 -7.499 55.692 1.00 97.88 174 LEU A O 1
ATOM 1350 N N . GLN A 1 175 ? -35.044 -7.910 55.139 1.00 98.00 175 GLN A N 1
ATOM 1351 C CA . GLN A 1 175 ? -34.980 -9.182 55.862 1.00 98.00 175 GLN A CA 1
ATOM 1352 C C . GLN A 1 175 ? -35.241 -8.998 57.361 1.00 98.00 175 GLN A C 1
ATOM 1354 O O . GLN A 1 175 ? -35.993 -9.767 57.957 1.00 98.00 175 GLN A O 1
ATOM 1359 N N . ARG A 1 176 ? -34.663 -7.958 57.980 1.00 97.69 176 ARG A N 1
ATOM 1360 C CA . ARG A 1 176 ? -34.904 -7.651 59.400 1.00 97.69 176 ARG A CA 1
ATOM 1361 C C . ARG A 1 176 ? -36.370 -7.343 59.675 1.00 97.69 176 ARG A C 1
ATOM 1363 O O . ARG A 1 176 ? -36.925 -7.882 60.627 1.00 97.69 176 ARG A O 1
ATOM 1370 N N . LEU A 1 177 ? -36.991 -6.511 58.840 1.00 97.44 177 LEU A N 1
ATOM 1371 C CA . LEU A 1 177 ? -38.409 -6.171 58.973 1.00 97.44 177 LEU A CA 1
ATOM 1372 C C . LEU A 1 177 ? -39.310 -7.389 58.750 1.00 97.44 177 LEU A C 1
ATOM 1374 O O . LEU A 1 177 ? -40.280 -7.563 59.478 1.00 97.44 177 LEU A O 1
ATOM 1378 N N . THR A 1 178 ? -38.961 -8.257 57.800 1.00 98.12 178 THR A N 1
ATOM 1379 C CA . THR A 1 178 ? -39.695 -9.502 57.533 1.00 98.12 178 THR A CA 1
ATOM 1380 C C . THR A 1 178 ? -39.635 -10.434 58.741 1.00 98.12 178 THR A C 1
ATOM 1382 O O . THR A 1 178 ? -40.675 -10.861 59.231 1.00 98.12 178 THR A O 1
ATOM 1385 N N . ASN A 1 179 ? -38.440 -10.667 59.294 1.00 97.56 179 ASN A N 1
ATOM 1386 C CA . ASN A 1 179 ? -38.270 -11.494 60.490 1.00 97.56 179 ASN A CA 1
ATOM 1387 C C . ASN A 1 179 ? -39.011 -10.907 61.705 1.00 97.56 179 ASN A C 1
ATOM 1389 O O . ASN A 1 179 ? -39.630 -11.648 62.465 1.00 97.56 179 ASN A O 1
ATOM 1393 N N . ALA A 1 180 ? -38.956 -9.584 61.898 1.00 97.12 180 ALA A N 1
ATOM 1394 C CA . ALA A 1 180 ? -39.674 -8.910 62.978 1.00 97.12 180 ALA A CA 1
ATOM 1395 C C . ALA A 1 180 ? -41.193 -9.056 62.820 1.00 97.12 180 ALA A C 1
ATOM 1397 O O . ALA A 1 180 ? -41.876 -9.368 63.793 1.00 97.12 180 ALA A O 1
ATOM 1398 N N . ARG A 1 181 ? -41.709 -8.902 61.592 1.00 97.81 181 ARG A N 1
ATOM 1399 C CA . ARG A 1 181 ? -43.122 -9.136 61.281 1.00 97.81 181 ARG A CA 1
ATOM 1400 C C . ARG A 1 181 ? -43.523 -10.571 61.609 1.00 97.81 181 ARG A C 1
ATOM 1402 O O . ARG A 1 181 ? -44.479 -10.761 62.339 1.00 97.81 181 ARG A O 1
ATOM 1409 N N . GLU A 1 182 ? -42.756 -11.566 61.165 1.00 97.75 182 GLU A N 1
ATOM 1410 C CA . GLU A 1 182 ? -43.053 -12.974 61.460 1.00 97.75 182 GLU A CA 1
ATOM 1411 C C . GLU A 1 182 ? -43.039 -13.294 62.962 1.00 97.75 182 GLU A C 1
ATOM 1413 O O . GLU A 1 182 ? -43.816 -14.132 63.419 1.00 97.75 182 GLU A O 1
ATOM 1418 N N . MET A 1 183 ? -42.159 -12.661 63.743 1.00 97.50 183 MET A N 1
ATOM 1419 C CA . MET A 1 183 ? -42.150 -12.824 65.201 1.00 97.50 183 MET A CA 1
ATOM 1420 C C . MET A 1 183 ? -43.395 -12.218 65.843 1.00 97.50 183 MET A C 1
ATOM 1422 O O . MET A 1 183 ? -44.017 -12.880 66.673 1.00 97.50 183 MET A O 1
ATOM 1426 N N . LEU A 1 184 ? -43.782 -11.013 65.419 1.00 97.19 184 LEU A N 1
ATOM 1427 C CA . LEU A 1 184 ? -45.007 -10.359 65.877 1.00 97.19 184 LEU A CA 1
ATOM 1428 C C . LEU A 1 184 ? -46.253 -11.162 65.484 1.00 97.19 184 LEU A C 1
ATOM 1430 O O . LEU A 1 184 ? -47.115 -11.369 66.329 1.00 97.19 184 LEU A O 1
ATOM 1434 N N . ASP A 1 185 ? -46.312 -11.694 64.262 1.00 97.81 185 ASP A N 1
ATOM 1435 C CA . ASP A 1 185 ? -47.413 -12.545 63.794 1.00 97.81 185 ASP A CA 1
ATOM 1436 C C . ASP A 1 185 ? -47.539 -13.809 64.676 1.00 97.81 185 ASP A C 1
ATOM 1438 O O . ASP A 1 185 ? -48.636 -14.213 65.067 1.00 97.81 185 ASP A O 1
ATOM 1442 N N . ARG A 1 186 ? -46.409 -14.424 65.066 1.00 97.25 186 ARG A N 1
ATOM 1443 C CA . ARG A 1 186 ? -46.399 -15.575 65.993 1.00 97.25 186 ARG A CA 1
ATOM 1444 C C . ARG A 1 186 ? -46.810 -15.188 67.413 1.00 97.25 186 ARG A C 1
ATOM 1446 O O . ARG A 1 186 ? -47.484 -15.971 68.081 1.00 97.25 186 ARG A O 1
ATOM 1453 N N . GLU A 1 187 ? -46.375 -14.033 67.908 1.00 96.75 187 GLU A N 1
ATOM 1454 C CA . GLU A 1 187 ? -46.779 -13.516 69.221 1.00 96.75 187 GLU A CA 1
ATOM 1455 C C . GLU A 1 187 ? -48.273 -13.216 69.274 1.00 96.75 187 GLU A C 1
ATOM 1457 O O . GLU A 1 187 ? -48.940 -13.634 70.222 1.00 96.75 187 GLU A O 1
ATOM 1462 N N . GLU A 1 188 ? -48.803 -12.571 68.236 1.00 97.50 188 GLU A N 1
ATOM 1463 C CA . GLU A 1 188 ? -50.225 -12.294 68.082 1.00 97.50 188 GLU A CA 1
ATOM 1464 C C . GLU A 1 188 ? -51.034 -13.598 68.090 1.00 97.50 188 GLU A C 1
ATOM 1466 O O . GLU A 1 188 ? -52.012 -13.718 68.831 1.00 97.50 188 GLU A O 1
ATOM 1471 N N . GLN A 1 189 ? -50.595 -14.605 67.330 1.00 97.38 189 GLN A N 1
ATOM 1472 C CA . GLN A 1 189 ? -51.259 -15.905 67.282 1.00 97.38 189 GLN A CA 1
ATOM 1473 C C . GLN A 1 189 ? -51.262 -16.605 68.652 1.00 97.38 189 GLN A C 1
ATOM 1475 O O . GLN A 1 189 ? -52.313 -17.061 69.106 1.00 97.38 189 GLN A O 1
ATOM 1480 N N . ARG A 1 190 ? -50.125 -16.622 69.364 1.00 97.06 190 ARG A N 1
ATOM 1481 C CA . ARG A 1 190 ? -50.045 -17.174 70.731 1.00 97.06 190 ARG A CA 1
ATOM 1482 C C . ARG A 1 190 ? -50.952 -16.431 71.708 1.00 97.06 190 ARG A C 1
ATOM 1484 O O . ARG A 1 190 ? -51.595 -17.059 72.548 1.00 97.06 190 ARG A O 1
ATOM 1491 N N . ALA A 1 191 ? -51.007 -15.103 71.618 1.00 96.00 191 ALA A N 1
ATOM 1492 C CA . ALA A 1 191 ? -51.879 -14.295 72.461 1.00 96.00 191 ALA A CA 1
ATOM 1493 C C . ALA A 1 191 ? -53.358 -14.617 72.196 1.00 96.00 191 ALA A C 1
ATOM 1495 O O . ALA A 1 191 ? -54.108 -14.827 73.148 1.00 96.00 191 ALA A O 1
ATOM 1496 N N . LYS A 1 192 ? -53.766 -14.744 70.925 1.00 97.19 192 LYS A N 1
ATOM 1497 C CA . LYS A 1 192 ? -55.128 -15.158 70.538 1.00 97.19 192 LYS A CA 1
ATOM 1498 C C . LYS A 1 192 ? -55.482 -16.545 71.073 1.00 97.19 192 LYS A C 1
ATOM 1500 O O . LYS A 1 192 ? -56.559 -16.724 71.639 1.00 97.19 192 LYS A O 1
ATOM 1505 N N . GLU A 1 193 ? -54.575 -17.512 70.951 1.00 96.94 193 GLU A N 1
ATOM 1506 C CA . GLU A 1 193 ? -54.763 -18.863 71.497 1.00 96.94 193 GLU A CA 1
ATOM 1507 C C . GLU A 1 193 ? -54.913 -18.844 73.022 1.00 96.94 193 GLU A C 1
ATOM 1509 O O . GLU A 1 193 ? -55.818 -19.483 73.560 1.00 96.94 193 GLU A O 1
ATOM 1514 N N . ARG A 1 194 ? -54.085 -18.056 73.720 1.00 96.00 194 ARG A N 1
ATOM 1515 C CA . ARG A 1 194 ? -54.163 -17.906 75.177 1.00 96.00 194 ARG A CA 1
ATOM 1516 C C . ARG A 1 194 ? -55.459 -17.237 75.623 1.00 96.00 194 ARG A C 1
ATOM 1518 O O . ARG A 1 194 ? -56.040 -17.671 76.614 1.00 96.00 194 ARG A O 1
ATOM 1525 N N . VAL A 1 195 ? -55.922 -16.215 74.905 1.00 96.50 195 VAL A N 1
ATOM 1526 C CA . VAL A 1 195 ? -57.231 -15.592 75.150 1.00 96.50 195 VAL A CA 1
ATOM 1527 C C . VAL A 1 195 ? -58.338 -16.635 75.002 1.00 96.50 195 VAL A C 1
ATOM 1529 O O . VAL A 1 195 ? -59.137 -16.790 75.919 1.00 96.50 195 VAL A O 1
ATOM 1532 N N . GLY A 1 196 ? -58.336 -17.417 73.917 1.00 96.69 196 GLY A N 1
ATOM 1533 C CA . GLY A 1 196 ? -59.321 -18.482 73.714 1.00 96.69 196 GLY A CA 1
ATOM 1534 C C . GLY A 1 196 ? -59.274 -19.581 74.784 1.00 96.69 196 GLY A C 1
ATOM 1535 O O . GLY A 1 196 ? -60.312 -20.098 75.188 1.00 96.69 196 GLY A O 1
ATOM 1536 N N . GLU A 1 197 ? -58.089 -19.940 75.282 1.00 96.56 197 GLU A N 1
ATOM 1537 C CA . GLU A 1 197 ? -57.940 -20.878 76.401 1.00 96.56 197 GLU A CA 1
ATOM 1538 C C . GLU A 1 197 ? -58.509 -20.310 77.710 1.00 96.56 197 GLU A C 1
ATOM 1540 O O . GLU A 1 197 ? -59.241 -21.003 78.419 1.00 96.56 197 GLU A O 1
ATOM 1545 N N . LEU A 1 198 ? -58.177 -19.057 78.037 1.00 95.38 198 LEU A N 1
ATOM 1546 C CA . LEU A 1 198 ? -58.663 -18.386 79.243 1.00 95.38 198 LEU A CA 1
ATOM 1547 C C . LEU A 1 198 ? -60.183 -18.214 79.217 1.00 95.38 198 LEU A C 1
ATOM 1549 O O . LEU A 1 198 ? -60.821 -18.420 80.244 1.00 95.38 198 LEU A O 1
ATOM 1553 N N . ASP A 1 199 ? -60.763 -17.921 78.055 1.00 96.88 199 ASP A N 1
ATOM 1554 C CA . ASP A 1 199 ? -62.210 -17.787 77.878 1.00 96.88 199 ASP A CA 1
ATOM 1555 C C . ASP A 1 199 ? -62.948 -19.119 78.118 1.00 96.88 199 ASP A C 1
ATOM 1557 O O . ASP A 1 199 ? -63.954 -19.183 78.832 1.00 96.88 199 ASP A O 1
ATOM 1561 N N . ARG A 1 200 ? -62.380 -20.237 77.638 1.00 96.12 200 ARG A N 1
ATOM 1562 C CA . ARG A 1 200 ? -62.889 -21.586 77.953 1.00 96.12 200 ARG A CA 1
ATOM 1563 C C . ARG A 1 200 ? -62.804 -21.896 79.446 1.00 96.12 200 ARG A C 1
ATOM 1565 O O . ARG A 1 200 ? -63.756 -22.437 80.001 1.00 96.12 200 ARG A O 1
ATOM 1572 N N . ARG A 1 201 ? -61.692 -21.545 80.105 1.00 95.38 201 ARG A N 1
ATOM 1573 C CA . ARG A 1 201 ? -61.531 -21.731 81.559 1.00 95.38 201 ARG A CA 1
ATOM 1574 C C . ARG A 1 201 ? -62.520 -20.881 82.353 1.00 95.38 201 ARG A C 1
ATOM 1576 O O . ARG A 1 201 ? -63.094 -21.381 83.310 1.00 95.38 201 ARG A O 1
ATOM 1583 N N . LEU A 1 202 ? -62.743 -19.629 81.953 1.00 95.25 202 LEU A N 1
ATOM 1584 C CA . LEU A 1 202 ? -63.753 -18.760 82.562 1.00 95.25 202 LEU A CA 1
ATOM 1585 C C . LEU A 1 202 ? -65.150 -19.365 82.431 1.00 95.25 202 LEU A C 1
ATOM 1587 O O . LEU A 1 202 ? -65.884 -19.420 83.414 1.00 95.25 202 LEU A O 1
ATOM 1591 N N . THR A 1 203 ? -65.484 -19.881 81.248 1.00 95.81 203 THR A N 1
ATOM 1592 C CA . THR A 1 203 ? -66.762 -20.564 81.010 1.00 95.81 203 THR A CA 1
ATOM 1593 C C . THR A 1 203 ? -66.907 -21.802 81.898 1.00 95.81 203 THR A C 1
ATOM 1595 O O . THR A 1 203 ? -67.951 -21.990 82.520 1.00 95.81 203 THR A O 1
ATOM 1598 N N . GLN A 1 204 ? -65.857 -22.621 82.011 1.00 95.94 204 GLN A N 1
ATOM 1599 C CA . GLN A 1 204 ? -65.843 -23.791 82.891 1.00 95.94 204 GLN A CA 1
ATOM 1600 C C . GLN A 1 204 ? -66.017 -23.395 84.364 1.00 95.94 204 GLN A C 1
ATOM 1602 O O . GLN A 1 204 ? -66.881 -23.944 85.038 1.00 95.94 204 GLN A O 1
ATOM 1607 N N . PHE A 1 205 ? -65.256 -22.414 84.858 1.00 94.06 205 PHE A N 1
ATOM 1608 C CA . PHE A 1 205 ? -65.385 -21.950 86.240 1.00 94.06 205 PHE A CA 1
ATOM 1609 C C . PHE A 1 205 ? -66.765 -21.363 86.528 1.00 94.06 205 PHE A C 1
ATOM 1611 O O . PHE A 1 205 ? -67.300 -21.598 87.605 1.00 94.06 205 PHE A O 1
ATOM 1618 N N . ALA A 1 206 ? -67.374 -20.648 85.581 1.00 95.25 206 ALA A N 1
ATO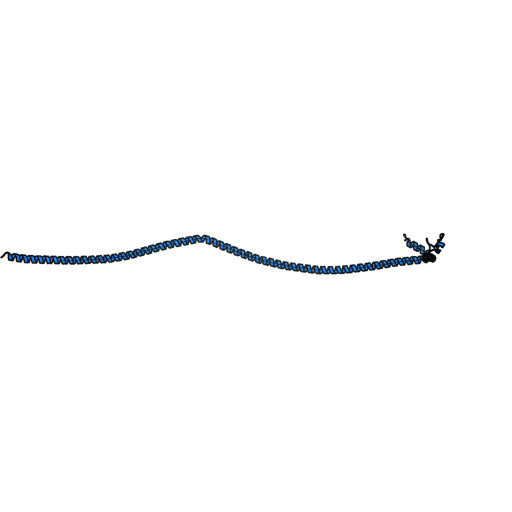M 1619 C CA . ALA A 1 206 ? -68.740 -20.157 85.736 1.00 95.25 206 ALA A CA 1
ATOM 1620 C C . ALA A 1 206 ? -69.751 -21.311 85.871 1.00 95.25 206 ALA A C 1
ATOM 1622 O O . ALA A 1 206 ? -70.644 -21.247 86.714 1.00 95.25 206 ALA A O 1
ATOM 1623 N N . GLN A 1 207 ? -69.592 -22.380 85.083 1.00 95.12 207 GLN A N 1
ATOM 1624 C CA . GLN A 1 207 ? -70.424 -23.585 85.185 1.00 95.12 207 GLN A CA 1
ATOM 1625 C C . GLN A 1 207 ? -70.202 -24.331 86.504 1.00 95.12 207 GLN A C 1
ATOM 1627 O O . GLN A 1 207 ? -71.167 -24.760 87.133 1.00 95.12 207 GLN A O 1
ATOM 1632 N N . ASP A 1 208 ? -68.948 -24.466 86.936 1.00 94.19 208 ASP A N 1
ATOM 1633 C CA . ASP A 1 208 ? -68.604 -25.099 88.207 1.00 94.19 208 ASP A CA 1
ATOM 1634 C C . ASP A 1 208 ? -69.182 -24.301 89.384 1.00 94.19 208 ASP A C 1
ATOM 1636 O O . ASP A 1 208 ? -69.849 -24.886 90.227 1.00 94.19 208 ASP A O 1
ATOM 1640 N N . ILE A 1 209 ? -69.037 -22.969 89.399 1.00 93.75 209 ILE A N 1
ATOM 1641 C CA . ILE A 1 209 ? -69.645 -22.093 90.415 1.00 93.75 209 ILE A CA 1
ATOM 1642 C C . ILE A 1 209 ? -71.166 -22.268 90.447 1.00 93.75 209 ILE A C 1
ATOM 1644 O O . ILE A 1 209 ? -71.732 -22.415 91.527 1.00 93.75 209 ILE A O 1
ATOM 1648 N N . ALA A 1 210 ? -71.832 -22.284 89.289 1.00 93.94 210 ALA A N 1
ATOM 1649 C CA . ALA A 1 210 ? -73.279 -22.483 89.226 1.00 93.94 210 ALA A CA 1
ATOM 1650 C C . ALA A 1 210 ? -73.695 -23.855 89.787 1.00 93.94 210 ALA A C 1
ATOM 1652 O O . ALA A 1 210 ? -74.688 -23.958 90.506 1.00 93.94 210 ALA A O 1
ATOM 1653 N N . ARG A 1 211 ? -72.915 -24.908 89.505 1.00 93.75 211 ARG A N 1
ATOM 1654 C CA . ARG A 1 211 ? -73.140 -26.249 90.060 1.00 93.75 211 ARG A CA 1
ATOM 1655 C C . ARG A 1 211 ? -72.943 -26.280 91.575 1.00 93.75 211 ARG A C 1
ATOM 1657 O O . ARG A 1 211 ? -73.795 -26.830 92.264 1.00 93.75 211 ARG A O 1
ATOM 1664 N N . GLU A 1 212 ? -71.862 -25.697 92.091 1.00 91.88 212 GLU A N 1
ATOM 1665 C CA . GLU A 1 212 ? -71.604 -25.627 93.538 1.00 91.88 212 GLU A CA 1
ATOM 1666 C C . GLU A 1 212 ? -72.694 -24.822 94.262 1.00 91.88 212 GLU A C 1
ATOM 1668 O O . GLU A 1 212 ? -73.159 -25.221 95.330 1.00 91.88 212 GLU A O 1
ATOM 1673 N N . GLN A 1 213 ? -73.167 -23.723 93.664 1.00 92.88 213 GLN A N 1
ATOM 1674 C CA . GLN A 1 213 ? -74.285 -22.935 94.195 1.00 92.88 213 GLN A CA 1
ATOM 1675 C C . GLN A 1 213 ? -75.581 -23.751 94.248 1.00 92.88 213 GLN A C 1
ATOM 1677 O O . GLN A 1 213 ? -76.287 -23.698 95.254 1.00 92.88 213 GLN A O 1
ATOM 1682 N N . GLN A 1 214 ? -75.870 -24.541 93.208 1.00 91.69 214 GLN A N 1
ATOM 1683 C CA . GLN A 1 214 ? -77.028 -25.435 93.200 1.00 91.69 214 GLN A CA 1
ATOM 1684 C C . GLN A 1 214 ? -76.908 -26.516 94.280 1.00 91.69 214 GLN A C 1
ATOM 1686 O O . GLN A 1 214 ? -77.850 -26.712 95.036 1.00 91.69 214 GLN A O 1
ATOM 1691 N N . GLN A 1 215 ? -75.751 -27.173 94.405 1.00 91.44 215 GLN A N 1
ATOM 1692 C CA . GLN A 1 215 ? -75.526 -28.183 95.445 1.00 91.44 215 GLN A CA 1
ATOM 1693 C C . GLN A 1 215 ? -75.635 -27.598 96.854 1.00 91.44 215 GLN A C 1
ATOM 1695 O O . GLN A 1 215 ? -76.211 -28.237 97.729 1.00 91.44 215 GLN A O 1
ATOM 1700 N N . THR A 1 216 ? -75.123 -26.383 97.068 1.00 90.62 216 THR A N 1
ATOM 1701 C CA . THR A 1 216 ? -75.271 -25.667 98.344 1.00 90.62 216 THR A CA 1
ATOM 1702 C C . THR A 1 216 ? -76.745 -25.398 98.637 1.00 90.62 216 THR A C 1
ATOM 1704 O O . THR A 1 216 ? -77.210 -25.704 99.727 1.00 90.62 216 THR A O 1
ATOM 1707 N N . SER A 1 217 ? -77.507 -24.915 97.650 1.00 91.38 217 SER A N 1
ATOM 1708 C CA . SER A 1 217 ? -78.951 -24.703 97.799 1.00 91.38 217 SER A CA 1
ATOM 1709 C C . SER A 1 217 ? -79.706 -26.006 98.077 1.00 91.38 217 SER A C 1
ATOM 1711 O O . SER A 1 217 ? -80.600 -26.028 98.918 1.00 91.38 217 SER A O 1
ATOM 1713 N N . ASP A 1 218 ? -79.376 -27.089 97.375 1.00 90.12 218 ASP A N 1
ATOM 1714 C CA . ASP A 1 218 ? -80.002 -28.398 97.574 1.00 90.12 218 ASP A CA 1
ATOM 1715 C C . ASP A 1 218 ? -79.665 -28.956 98.969 1.00 90.12 218 ASP A C 1
ATOM 1717 O O . ASP A 1 218 ? -80.532 -29.528 99.633 1.00 90.12 218 ASP A O 1
ATOM 1721 N N . ALA A 1 219 ? -78.429 -28.754 99.441 1.00 87.38 219 ALA A N 1
ATOM 1722 C CA . ALA A 1 219 ? -77.998 -29.113 100.788 1.00 87.38 219 ALA A CA 1
ATOM 1723 C C . ALA A 1 219 ? -78.712 -28.280 101.862 1.00 87.38 219 ALA A C 1
ATOM 1725 O O . ALA A 1 219 ? -79.158 -28.852 102.852 1.00 87.38 219 ALA A O 1
ATOM 1726 N N . ASP A 1 220 ? -78.894 -26.974 101.652 1.00 88.94 220 ASP A N 1
ATOM 1727 C CA . ASP A 1 220 ? -79.670 -26.109 102.549 1.00 88.94 220 ASP A CA 1
ATOM 1728 C C . ASP A 1 220 ? -81.135 -26.566 102.634 1.00 88.94 220 ASP A C 1
ATOM 1730 O O . ASP A 1 220 ? -81.700 -26.650 103.725 1.00 88.94 220 ASP A O 1
ATOM 1734 N N . ILE A 1 221 ? -81.748 -26.937 101.503 1.00 88.81 221 ILE A N 1
ATOM 1735 C CA . ILE A 1 221 ? -83.104 -27.510 101.474 1.00 88.81 221 ILE A CA 1
ATOM 1736 C C . ILE A 1 221 ? -83.140 -28.850 102.223 1.00 88.81 221 ILE A C 1
ATOM 1738 O O . ILE A 1 221 ? -84.078 -29.114 102.975 1.00 88.81 221 ILE A O 1
ATOM 1742 N N . ALA A 1 222 ? -82.139 -29.712 102.031 1.00 85.62 222 ALA A N 1
ATOM 1743 C CA . ALA A 1 222 ? -82.054 -30.991 102.728 1.00 85.62 222 ALA A CA 1
ATOM 1744 C C . ALA A 1 222 ? -81.872 -30.812 104.243 1.00 85.62 222 ALA A C 1
ATOM 1746 O O . ALA A 1 222 ? -82.529 -31.514 105.009 1.00 85.62 222 ALA A O 1
ATOM 1747 N N . LEU A 1 223 ? -81.046 -29.853 104.675 1.00 86.06 223 LEU A N 1
ATOM 1748 C CA . LEU A 1 223 ? -80.883 -29.480 106.082 1.00 86.06 223 LEU A CA 1
ATOM 1749 C C . LEU A 1 223 ? -82.200 -28.982 106.674 1.00 86.06 223 LEU A C 1
ATOM 1751 O O . LEU A 1 223 ? -82.602 -29.470 107.721 1.00 86.06 223 LEU A O 1
ATOM 1755 N N . GLN A 1 224 ? -82.926 -28.104 105.974 1.00 87.00 224 GLN A N 1
ATOM 1756 C CA . GLN A 1 224 ? -84.251 -27.658 106.417 1.00 87.00 224 GLN A CA 1
ATOM 1757 C C . GLN A 1 224 ? -85.236 -28.823 106.561 1.00 87.00 224 GLN A C 1
ATOM 1759 O O . GLN A 1 224 ? -85.985 -28.871 107.533 1.00 87.00 224 GLN A O 1
ATOM 1764 N N . ARG A 1 225 ? -85.235 -29.780 105.622 1.00 84.94 225 ARG A N 1
ATOM 1765 C CA . ARG A 1 225 ? -86.085 -30.979 105.714 1.00 84.94 225 ARG A CA 1
ATOM 1766 C C . ARG A 1 225 ? -85.698 -31.863 106.898 1.00 84.94 225 ARG A C 1
ATOM 1768 O O . ARG A 1 225 ? -86.581 -32.299 107.629 1.00 84.94 225 ARG A O 1
ATOM 1775 N N . LEU A 1 226 ? -84.406 -32.094 107.111 1.00 83.06 226 LEU A N 1
ATOM 1776 C CA . LEU A 1 226 ? -83.913 -32.854 108.260 1.00 83.06 226 LEU A CA 1
ATOM 1777 C C . LEU A 1 226 ? -84.232 -32.154 109.584 1.00 83.06 226 LEU A C 1
ATOM 1779 O O . LEU A 1 226 ? -84.622 -32.830 110.526 1.00 83.06 226 LEU A O 1
ATOM 1783 N N . ASP A 1 227 ? -84.144 -30.824 109.653 1.00 85.06 227 ASP A N 1
ATOM 1784 C CA . ASP A 1 227 ? -84.550 -30.051 110.832 1.00 85.06 227 ASP A CA 1
ATOM 1785 C C . ASP A 1 227 ? -86.057 -30.187 111.098 1.00 85.06 227 ASP A C 1
ATOM 1787 O O . ASP A 1 227 ? -86.470 -30.325 112.251 1.00 85.06 227 ASP A O 1
ATOM 1791 N N . THR A 1 228 ? -86.893 -30.192 110.050 1.00 82.12 228 THR A N 1
ATOM 1792 C CA . THR A 1 228 ? -88.330 -30.467 110.210 1.00 82.12 228 THR A CA 1
ATOM 1793 C C . THR A 1 228 ? -88.600 -31.901 110.659 1.00 82.12 228 THR A C 1
ATOM 1795 O O . THR A 1 228 ? -89.393 -32.094 111.575 1.00 82.12 228 THR A O 1
ATOM 1798 N N . GLU A 1 229 ? -87.914 -32.896 110.089 1.00 79.12 229 GLU A N 1
ATOM 1799 C CA . GLU A 1 229 ? -88.037 -34.301 110.499 1.00 79.12 229 GLU A CA 1
ATOM 1800 C C . GLU A 1 229 ? -87.547 -34.511 111.940 1.00 79.12 229 GLU A C 1
ATOM 1802 O O . GLU A 1 229 ? -88.188 -35.222 112.709 1.00 79.12 229 GLU A O 1
ATOM 1807 N N . ASP A 1 230 ? -86.452 -33.866 112.349 1.00 81.06 230 ASP A N 1
ATOM 1808 C CA . ASP A 1 230 ? -85.939 -33.912 113.721 1.00 81.06 230 ASP A CA 1
ATOM 1809 C C . ASP A 1 230 ? -86.918 -33.252 114.705 1.00 81.06 230 ASP A C 1
ATOM 1811 O O . ASP A 1 230 ? -87.145 -33.772 115.800 1.00 81.06 230 ASP A O 1
ATOM 1815 N N . ALA A 1 231 ? -87.563 -32.146 114.318 1.00 78.44 231 ALA A N 1
ATOM 1816 C CA . ALA A 1 231 ? -88.620 -31.520 115.111 1.00 78.44 231 ALA A CA 1
ATOM 1817 C C . ALA A 1 231 ? -89.864 -32.420 115.240 1.00 78.44 231 ALA A C 1
ATOM 1819 O O . ALA A 1 231 ? -90.392 -32.575 116.344 1.00 78.44 231 ALA A O 1
ATOM 1820 N N . GLU A 1 232 ? -90.302 -33.051 114.147 1.00 79.00 232 GLU A N 1
ATOM 1821 C CA . GLU A 1 232 ? -91.413 -34.011 114.141 1.00 79.00 232 GLU A CA 1
ATOM 1822 C C . GLU A 1 232 ? -91.099 -35.247 114.991 1.00 79.00 232 GLU A C 1
ATOM 1824 O O . GLU A 1 232 ? -91.917 -35.642 115.821 1.00 79.00 232 GLU A O 1
ATOM 1829 N N . LEU A 1 233 ? -89.900 -35.823 114.861 1.00 75.31 233 LEU A N 1
ATOM 1830 C CA . LEU A 1 233 ? -89.445 -36.960 115.665 1.00 75.31 233 LEU A CA 1
ATOM 1831 C C . LEU A 1 233 ? -89.321 -36.596 117.146 1.00 75.31 233 LEU A C 1
ATOM 1833 O O . LEU A 1 233 ? -89.686 -37.403 118.000 1.00 75.31 233 LEU A O 1
ATOM 1837 N N . LYS A 1 234 ? -88.845 -35.391 117.481 1.00 76.94 234 LYS A N 1
ATOM 1838 C CA . LYS A 1 234 ? -88.819 -34.898 118.868 1.00 76.94 234 LYS A CA 1
ATOM 1839 C C . LYS A 1 234 ? -90.225 -34.773 119.448 1.00 76.94 234 LYS A C 1
ATOM 1841 O O . LYS A 1 234 ? -90.430 -35.188 120.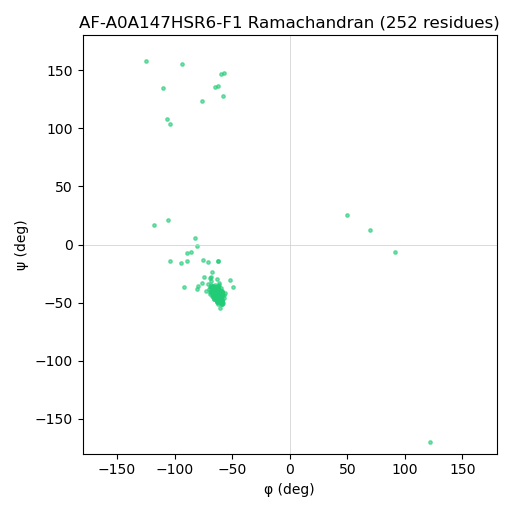590 1.00 76.94 234 LYS A O 1
ATOM 1846 N N . GLU A 1 235 ? -91.191 -34.266 118.684 1.00 73.69 235 GLU A N 1
ATOM 1847 C CA . GLU A 1 235 ? -92.597 -34.233 119.105 1.00 73.69 235 GLU A CA 1
ATOM 1848 C C . GLU A 1 235 ? -93.222 -35.639 119.174 1.00 73.69 235 GLU A C 1
ATOM 1850 O O . GLU A 1 235 ? -93.951 -35.941 120.118 1.00 73.69 235 GLU A O 1
ATOM 1855 N N . GLU A 1 236 ? -92.877 -36.564 118.273 1.00 71.12 236 GLU A N 1
ATOM 1856 C CA . GLU A 1 236 ? -93.338 -37.955 118.352 1.00 71.12 236 GLU A CA 1
ATOM 1857 C C . GLU A 1 236 ? -92.754 -38.681 119.577 1.00 71.12 236 GLU A C 1
ATOM 1859 O O . GLU A 1 236 ? -93.468 -39.401 120.282 1.00 71.12 236 GLU A O 1
ATOM 1864 N N . ILE A 1 237 ? -91.470 -38.470 119.884 1.00 70.81 237 ILE A N 1
ATOM 1865 C CA . ILE A 1 237 ? -90.821 -38.985 121.095 1.00 70.81 237 ILE A CA 1
ATOM 1866 C C . ILE A 1 237 ? -91.500 -38.403 122.334 1.00 70.81 237 ILE A C 1
ATOM 1868 O O . ILE A 1 237 ? -91.830 -39.160 123.245 1.00 70.81 237 ILE A O 1
ATOM 1872 N N . LYS A 1 238 ? -91.765 -37.094 122.365 1.00 71.38 238 LYS A N 1
ATOM 1873 C CA . LYS A 1 238 ? -92.471 -36.433 123.469 1.00 71.38 238 LYS A CA 1
ATOM 1874 C C . LYS A 1 238 ? -93.884 -36.996 123.654 1.00 71.38 238 LYS A C 1
ATOM 1876 O O . LYS A 1 238 ? -94.228 -37.401 124.761 1.00 71.38 238 LYS A O 1
ATOM 1881 N N . SER A 1 239 ? -94.640 -37.176 122.570 1.00 66.50 239 SER A N 1
ATOM 1882 C CA . SER A 1 239 ? -95.951 -37.841 122.571 1.00 66.50 239 SER A CA 1
ATOM 1883 C C . SER A 1 239 ? -95.889 -39.286 123.089 1.00 66.50 239 SER A C 1
ATOM 1885 O O . SER A 1 239 ? -96.757 -39.728 123.847 1.00 66.50 239 SER A O 1
ATOM 1887 N N . ARG A 1 240 ? -94.861 -40.055 122.708 1.00 62.72 240 ARG A N 1
ATOM 1888 C CA . ARG A 1 240 ? -94.657 -41.427 123.203 1.00 62.72 240 ARG A CA 1
ATOM 1889 C C . ARG A 1 240 ? -94.233 -41.458 124.671 1.00 62.72 240 ARG A C 1
ATOM 1891 O O . ARG A 1 240 ? -94.639 -42.380 125.374 1.00 62.72 240 ARG A O 1
ATOM 1898 N N . VAL A 1 241 ? -93.464 -40.477 125.143 1.00 60.31 241 VAL A N 1
ATOM 1899 C CA . VAL A 1 241 ? -93.099 -40.315 126.560 1.00 60.31 241 VAL A CA 1
ATOM 1900 C C . VAL A 1 241 ? -94.327 -39.943 127.395 1.00 60.31 241 VAL A C 1
ATOM 1902 O O . VAL A 1 241 ? -94.535 -40.560 128.434 1.00 60.31 241 VAL A O 1
ATOM 1905 N N . GLU A 1 242 ? -95.201 -39.058 126.909 1.00 58.00 242 GLU A N 1
ATOM 1906 C CA . GLU A 1 242 ? -96.482 -38.722 127.558 1.00 58.00 242 GLU A CA 1
ATOM 1907 C C . GLU A 1 242 ? -97.453 -39.919 127.597 1.00 58.00 242 GLU A C 1
ATOM 1909 O O . GLU A 1 242 ? -98.136 -40.160 128.593 1.00 58.00 242 GLU A O 1
ATOM 1914 N N . LYS A 1 243 ? -97.475 -40.754 126.548 1.00 57.16 243 LYS A N 1
ATOM 1915 C CA . LYS A 1 243 ? -98.220 -42.027 126.570 1.00 57.16 243 LYS A CA 1
ATOM 1916 C C . LYS A 1 243 ? -97.621 -43.052 127.534 1.00 57.16 243 LYS A C 1
ATOM 1918 O O . LYS A 1 243 ? -98.358 -43.899 128.027 1.00 57.16 243 LYS A O 1
ATOM 1923 N N . ARG A 1 244 ? -96.312 -42.997 127.802 1.00 53.66 244 ARG A N 1
ATOM 1924 C CA . ARG A 1 244 ? -95.630 -43.889 128.751 1.00 53.66 244 ARG A CA 1
ATOM 1925 C C . ARG A 1 244 ? -95.833 -43.428 130.197 1.00 53.66 244 ARG A C 1
ATOM 1927 O O . ARG A 1 244 ? -96.123 -44.270 131.037 1.00 53.66 244 ARG A O 1
ATOM 1934 N N . SER A 1 245 ? -95.832 -42.119 130.463 1.00 52.59 245 SER A N 1
ATOM 1935 C CA . SER A 1 245 ? -96.185 -41.574 131.783 1.00 52.59 245 SER A CA 1
ATOM 1936 C C . SER A 1 245 ? -97.647 -41.846 132.154 1.00 52.59 245 SER A C 1
ATOM 1938 O O . SER A 1 245 ? -97.927 -42.161 133.304 1.00 52.59 245 SER A O 1
ATOM 1940 N N . GLY A 1 246 ? -98.568 -41.846 131.181 1.00 53.59 246 GLY A N 1
ATOM 1941 C CA . GLY A 1 246 ? -99.960 -42.262 131.408 1.00 53.59 246 GLY A CA 1
ATOM 1942 C C . GLY A 1 246 ? -100.158 -43.772 131.640 1.00 53.59 246 GLY A C 1
ATOM 1943 O O . GLY A 1 246 ? -101.219 -44.191 132.103 1.00 53.59 246 GLY A O 1
ATOM 1944 N N . VAL A 1 247 ? -99.162 -44.607 131.317 1.00 51.75 247 VAL A N 1
ATOM 1945 C CA . VAL A 1 247 ? -99.166 -46.052 131.620 1.00 51.75 247 VAL A CA 1
ATOM 1946 C C . VAL A 1 247 ? -98.507 -46.320 132.974 1.00 51.75 247 VAL A C 1
ATOM 1948 O O . VAL A 1 247 ? -99.015 -47.151 133.723 1.00 51.75 247 VAL A O 1
ATOM 1951 N N . ASP A 1 248 ? -97.461 -45.572 133.331 1.00 48.22 248 ASP A N 1
ATOM 1952 C CA . ASP A 1 248 ? -96.814 -45.671 134.644 1.00 48.22 248 ASP A CA 1
ATOM 1953 C C . ASP A 1 248 ? -97.723 -45.155 135.785 1.00 48.22 248 ASP A C 1
ATOM 1955 O O . ASP A 1 248 ? -97.726 -45.741 136.868 1.00 48.22 248 ASP A O 1
ATOM 1959 N N . GLU A 1 249 ? -98.601 -44.172 135.538 1.00 50.28 249 GLU A N 1
ATOM 1960 C CA . GLU A 1 249 ? -99.648 -43.767 136.501 1.00 50.28 249 GLU A CA 1
ATOM 1961 C C . GLU A 1 249 ? -100.728 -44.846 136.726 1.00 50.28 249 GLU A C 1
ATOM 1963 O O . GLU A 1 249 ? -101.330 -44.893 137.794 1.00 50.28 249 GLU A O 1
ATOM 1968 N N . ARG A 1 250 ? -100.947 -45.774 135.778 1.00 50.09 250 ARG A N 1
ATOM 1969 C CA . ARG A 1 250 ? -101.945 -46.861 135.914 1.00 50.09 250 ARG A CA 1
ATOM 1970 C C . ARG A 1 250 ? -101.401 -48.139 136.560 1.00 50.09 250 ARG A C 1
ATOM 1972 O O . ARG A 1 250 ? -102.187 -49.041 136.835 1.00 50.09 250 ARG A O 1
ATOM 1979 N N . VAL A 1 251 ? -100.091 -48.234 136.796 1.00 51.88 251 VAL A N 1
ATOM 1980 C CA . VAL A 1 251 ? -99.443 -49.402 137.429 1.00 51.88 251 VAL A CA 1
ATOM 1981 C C . VAL A 1 251 ? -99.065 -49.131 138.894 1.00 51.88 251 VAL A C 1
ATOM 1983 O O . VAL A 1 251 ? -98.838 -50.074 139.641 1.00 51.88 251 VAL A O 1
ATOM 1986 N N . ALA A 1 252 ? -99.078 -47.873 139.350 1.00 46.38 252 ALA A N 1
ATOM 1987 C CA . ALA A 1 252 ? -98.869 -47.523 140.760 1.00 46.38 252 ALA A CA 1
ATOM 1988 C C . ALA A 1 252 ? -100.152 -47.562 141.631 1.00 46.38 252 ALA A C 1
ATOM 1990 O O . ALA A 1 252 ? -100.058 -47.421 142.848 1.00 46.38 252 ALA A O 1
ATOM 1991 N N . GLU A 1 253 ? -101.333 -47.776 141.034 1.00 46.22 253 GLU A N 1
ATOM 1992 C CA . GLU A 1 253 ? -102.636 -47.906 141.725 1.00 46.22 253 GLU A CA 1
ATOM 1993 C C . GLU A 1 253 ? -103.180 -49.358 141.785 1.00 46.22 253 GLU A C 1
ATOM 1995 O O . GLU A 1 253 ? -104.376 -49.566 142.003 1.00 46.22 253 GLU A O 1
ATOM 2000 N N . ALA A 1 254 ? -102.325 -50.376 141.630 1.00 42.78 254 ALA A N 1
ATOM 2001 C CA . ALA A 1 254 ? -102.669 -51.797 141.805 1.00 42.78 254 ALA A CA 1
ATOM 2002 C C . ALA A 1 254 ? -101.683 -52.498 142.750 1.00 42.78 254 ALA A C 1
ATOM 2004 O O . ALA A 1 254 ? -102.148 -53.333 143.560 1.00 42.78 254 ALA A O 1
#

Radius of gyration: 97.2 Å; Cα contacts (8 Å, |Δi|>4): 41; chains: 1; bounding box: 194×82×237 Å